Protein AF-V2UU65-F1 (afdb_monomer)

InterPro domains:
  IPR011460 Lcl, C-terminal [PF07603] (161-284)

Mean predicted aligned error: 18.39 Å

pLDDT: mean 83.71, std 17.27, range [29.86, 98.5]

Sequence (289 aa):
MKNNTLSDFFSSSTEFSAIDHFLQLMVKTNTFDQMLDVLQANLSQTEQDNHQLQETIFNLVQKEKRYEQDIKSLTLKFSTKIADLERKESTYQQDIKSLKQQFNTKIADLESRENKYRQEIDQLRQKIKQQVENTKTENVQSSQRPKTQTIHSNNELEQGVWTDPKTGLMWARISIGQEWKNNKIVGSPKWIDWRKGSHLCETLKLAGYNDWRLPTINELATLMSANRKGYVNENILSQSGSKLGFYWSSSSTQYSGIQGVDFDKGIIITYNHLQFDGLIRAVRNSKIG

Radius of gyration: 51.45 Å; Cα contacts (8 Å, |Δi|>4): 281; chains: 1; bounding box: 111×38×175 Å

Solvent-accessible surface area (backbone atoms only — not comparable to full-atom values): 16194 Å² total; per-residue (Å²): 134,85,82,78,53,82,71,70,79,73,76,52,76,67,57,56,53,50,53,52,52,50,51,53,48,54,52,51,51,51,54,49,52,56,50,48,53,53,51,51,52,54,49,53,50,50,54,51,53,52,49,54,49,51,55,49,50,52,56,48,52,54,51,51,55,50,51,53,52,51,52,53,52,51,50,52,55,50,51,53,51,50,54,55,48,54,52,51,50,54,50,52,53,50,50,53,51,52,51,52,52,54,51,52,54,50,49,52,54,49,53,52,53,50,51,51,53,52,51,52,51,52,53,50,51,51,52,51,50,52,51,54,54,57,55,52,75,73,58,71,85,87,79,88,79,82,78,86,73,86,75,86,71,95,46,46,58,79,48,34,37,45,69,40,88,90,76,52,36,29,31,46,39,43,37,51,64,36,42,73,54,94,78,35,83,41,80,58,67,39,73,35,42,55,70,65,45,43,53,52,19,50,69,35,75,56,75,94,41,56,75,31,28,54,29,42,47,71,63,53,54,69,44,48,23,93,86,35,48,41,44,64,55,37,80,69,60,40,56,91,85,56,79,66,46,45,29,53,27,66,35,68,47,98,81,71,26,33,31,24,41,26,28,63,65,46,44,79,47,72,43,53,48,92,80,45,63,27,30,43,51,35,30,30,82,51,84,82,124

Structure (mmCIF, N/CA/C/O backbone):
data_AF-V2UU65-F1
#
_entry.id   AF-V2UU65-F1
#
loop_
_atom_site.group_PDB
_atom_site.id
_atom_site.type_symbol
_atom_site.label_atom_id
_atom_site.label_alt_id
_atom_site.label_comp_id
_atom_site.label_asym_id
_atom_site.label_entity_id
_atom_site.label_seq_id
_atom_site.pdbx_PDB_ins_code
_atom_site.Cartn_x
_atom_site.Cartn_y
_atom_site.Cartn_z
_atom_site.occupancy
_atom_site.B_iso_or_equiv
_atom_site.auth_seq_id
_atom_site.auth_comp_id
_atom_site.auth_asym_id
_atom_site.auth_atom_id
_atom_site.pdbx_PDB_model_num
ATOM 1 N N . MET A 1 1 ? 70.454 -3.547 -114.609 1.00 37.50 1 MET A N 1
ATOM 2 C CA . MET A 1 1 ? 70.291 -2.896 -113.293 1.00 37.50 1 MET A CA 1
ATOM 3 C C . MET A 1 1 ? 68.890 -3.228 -112.820 1.00 37.50 1 MET A C 1
ATOM 5 O O . MET A 1 1 ? 67.944 -2.866 -113.504 1.00 37.50 1 MET A O 1
ATOM 9 N N . LYS A 1 2 ? 68.771 -4.074 -111.790 1.00 43.22 2 LYS A N 1
ATOM 10 C CA . LYS A 1 2 ? 67.477 -4.549 -111.289 1.00 43.22 2 LYS A CA 1
ATOM 11 C C . LYS A 1 2 ? 66.819 -3.411 -110.511 1.00 43.22 2 LYS A C 1
ATOM 13 O O . LYS A 1 2 ? 67.396 -2.927 -109.543 1.00 43.22 2 LYS A O 1
ATOM 18 N N . ASN A 1 3 ? 65.653 -2.977 -110.977 1.00 44.56 3 ASN A N 1
ATOM 19 C CA . ASN A 1 3 ? 64.763 -2.118 -110.213 1.00 44.56 3 ASN A CA 1
ATOM 20 C C . ASN A 1 3 ? 64.132 -2.984 -109.125 1.00 44.56 3 ASN A C 1
ATOM 22 O O . ASN A 1 3 ? 63.144 -3.662 -109.390 1.00 44.56 3 ASN A O 1
ATOM 26 N N . ASN A 1 4 ? 64.727 -2.987 -107.934 1.00 45.72 4 ASN A N 1
ATOM 27 C CA . ASN A 1 4 ? 64.086 -3.566 -106.762 1.00 45.72 4 ASN A CA 1
ATOM 28 C C . ASN A 1 4 ? 62.992 -2.586 -106.325 1.00 45.72 4 ASN A C 1
ATOM 30 O O . ASN A 1 4 ? 63.269 -1.526 -105.760 1.00 45.72 4 ASN A O 1
ATOM 34 N N . THR A 1 5 ? 61.752 -2.897 -106.681 1.00 55.50 5 THR A N 1
ATOM 35 C CA . THR A 1 5 ? 60.565 -2.193 -106.196 1.00 55.50 5 THR A CA 1
ATOM 36 C C . THR A 1 5 ? 60.371 -2.469 -104.705 1.00 55.50 5 THR A C 1
ATOM 38 O O . THR A 1 5 ? 60.850 -3.477 -104.193 1.00 55.50 5 THR A O 1
ATOM 41 N N . LEU A 1 6 ? 59.627 -1.602 -104.002 1.00 46.88 6 LEU A N 1
ATOM 42 C CA . LEU A 1 6 ? 59.269 -1.768 -102.579 1.00 46.88 6 LEU A CA 1
ATOM 43 C C . LEU A 1 6 ? 58.727 -3.172 -102.225 1.00 46.88 6 LEU A C 1
ATOM 45 O O . LEU A 1 6 ? 58.778 -3.563 -101.067 1.00 46.88 6 LEU A O 1
ATOM 49 N N . SER A 1 7 ? 58.232 -3.926 -103.212 1.00 51.84 7 SER A N 1
ATOM 50 C CA . SER A 1 7 ? 57.803 -5.323 -103.093 1.00 51.84 7 SER A CA 1
ATOM 51 C C . SER A 1 7 ? 58.913 -6.293 -102.670 1.00 51.84 7 SER A C 1
ATOM 53 O O . SER A 1 7 ? 58.626 -7.260 -101.974 1.00 51.84 7 SER A O 1
ATOM 55 N N . ASP A 1 8 ? 60.171 -6.038 -103.040 1.00 50.75 8 ASP A N 1
ATOM 56 C CA . ASP A 1 8 ? 61.293 -6.940 -102.737 1.00 50.75 8 ASP A CA 1
ATOM 57 C C . ASP A 1 8 ? 61.747 -6.826 -101.275 1.00 50.75 8 ASP A C 1
ATOM 59 O O . ASP A 1 8 ? 62.402 -7.727 -100.753 1.00 50.75 8 ASP A O 1
ATOM 63 N N . PHE A 1 9 ? 61.336 -5.757 -100.586 1.00 49.66 9 PHE A N 1
ATOM 64 C CA . PHE A 1 9 ? 61.598 -5.540 -99.163 1.00 49.66 9 PHE A CA 1
ATOM 65 C C . PHE A 1 9 ? 60.664 -6.357 -98.245 1.00 49.66 9 PHE A C 1
ATOM 67 O O . PHE A 1 9 ? 60.900 -6.422 -97.047 1.00 49.66 9 PHE A O 1
ATOM 74 N N . PHE A 1 10 ? 59.620 -7.002 -98.788 1.00 50.78 10 PHE A N 1
ATOM 75 C CA . PHE A 1 10 ? 58.597 -7.733 -98.018 1.00 50.78 10 PHE A CA 1
ATOM 76 C C . PHE A 1 10 ? 58.667 -9.269 -98.167 1.00 50.78 10 PHE A C 1
ATOM 78 O O . PHE A 1 10 ? 57.655 -9.951 -98.023 1.00 50.78 10 PHE A O 1
ATOM 85 N N . SER A 1 11 ? 59.836 -9.844 -98.471 1.00 53.00 11 SER A N 1
ATOM 86 C CA . SER A 1 11 ? 59.930 -11.237 -98.956 1.00 53.00 11 SER A CA 1
ATOM 87 C C . SER A 1 11 ? 60.393 -12.305 -97.942 1.00 53.00 11 SER A C 1
ATOM 89 O O . SER A 1 11 ? 60.637 -13.435 -98.363 1.00 53.00 11 SER A O 1
ATOM 91 N N . SER A 1 12 ? 60.517 -12.028 -96.631 1.00 59.22 12 SER A N 1
ATOM 92 C CA . SER A 1 12 ? 60.940 -13.051 -95.647 1.00 59.22 12 SER A CA 1
ATOM 93 C C . SER A 1 12 ? 59.892 -13.347 -94.560 1.00 59.22 12 SER A C 1
ATOM 95 O O . SER A 1 12 ? 59.366 -12.457 -93.893 1.00 59.22 12 SER A O 1
ATOM 97 N N . SER A 1 13 ? 59.588 -14.634 -94.349 1.00 58.38 13 SER A N 1
ATOM 98 C CA . SER A 1 13 ? 58.636 -15.111 -93.327 1.00 58.38 13 SER A CA 1
ATOM 99 C C . SER A 1 13 ? 59.082 -14.804 -91.891 1.00 58.38 13 SER A C 1
ATOM 101 O O . SER A 1 13 ? 58.262 -14.721 -90.979 1.00 58.38 13 SER A O 1
ATOM 103 N N . THR A 1 14 ? 60.385 -14.622 -91.687 1.00 61.47 14 THR A N 1
ATOM 104 C CA . THR A 1 14 ? 61.007 -14.259 -90.409 1.00 61.47 14 THR A CA 1
ATOM 105 C C . THR A 1 14 ? 60.725 -12.816 -89.988 1.00 61.47 14 THR A C 1
ATOM 107 O O . THR A 1 14 ? 60.525 -12.568 -88.802 1.00 61.47 14 THR A O 1
ATOM 110 N N . GLU A 1 15 ? 60.638 -11.869 -90.925 1.00 64.12 15 GLU A N 1
ATOM 111 C CA . GLU A 1 15 ? 60.341 -10.459 -90.614 1.00 64.12 15 GLU A CA 1
ATOM 112 C C . GLU A 1 15 ? 58.860 -10.238 -90.290 1.00 64.12 15 GLU A C 1
ATOM 114 O O . GLU A 1 15 ? 58.541 -9.528 -89.338 1.00 64.12 15 GLU A O 1
ATOM 119 N N . PHE A 1 16 ? 57.950 -10.920 -90.995 1.00 67.19 16 PHE A N 1
ATOM 120 C CA . PHE A 1 16 ? 56.524 -10.920 -90.642 1.00 67.19 16 PHE A CA 1
ATOM 121 C C . PHE A 1 16 ? 56.279 -11.486 -89.237 1.00 67.19 16 PHE A C 1
ATOM 123 O O . PHE A 1 16 ? 55.484 -10.929 -88.482 1.00 67.19 16 PHE A O 1
ATOM 130 N N . SER A 1 17 ? 57.007 -12.539 -88.849 1.00 73.38 17 SER A N 1
ATOM 131 C CA . SER A 1 17 ? 56.937 -13.090 -87.490 1.00 73.38 17 SER A CA 1
ATOM 132 C C . SER A 1 17 ? 57.471 -12.122 -86.427 1.00 73.38 17 SER A C 1
ATOM 134 O O . SER A 1 17 ? 56.952 -12.109 -85.312 1.00 73.38 17 SER A O 1
ATOM 136 N N . ALA A 1 18 ? 58.493 -11.319 -86.740 1.00 71.56 18 ALA A N 1
ATOM 137 C CA . ALA A 1 18 ? 59.037 -10.324 -85.817 1.00 71.56 18 ALA A CA 1
ATOM 138 C C . ALA A 1 18 ? 58.083 -9.132 -85.624 1.00 71.56 18 ALA A C 1
ATOM 140 O O . ALA A 1 18 ? 57.915 -8.662 -84.499 1.00 71.56 18 ALA A O 1
ATOM 141 N N . ILE A 1 19 ? 57.419 -8.680 -86.695 1.00 75.56 19 ILE A N 1
ATOM 142 C CA . ILE A 1 19 ? 56.393 -7.628 -86.635 1.00 75.56 19 ILE A CA 1
ATOM 143 C C . ILE A 1 19 ? 55.175 -8.108 -85.839 1.00 75.56 19 ILE A C 1
ATOM 145 O O . ILE A 1 19 ? 54.709 -7.381 -84.965 1.00 75.56 19 ILE A O 1
ATOM 149 N N . ASP A 1 20 ? 54.691 -9.332 -86.076 1.00 81.44 20 ASP A N 1
ATOM 150 C CA . ASP A 1 20 ? 53.582 -9.903 -85.300 1.00 81.44 20 ASP A CA 1
ATOM 151 C C . ASP A 1 20 ? 53.939 -10.026 -83.809 1.00 81.44 20 ASP A C 1
ATOM 153 O O . ASP A 1 20 ? 53.177 -9.599 -82.943 1.00 81.44 20 ASP A O 1
ATOM 157 N N . HIS A 1 21 ? 55.149 -10.501 -83.492 1.00 80.62 21 HIS A N 1
ATOM 158 C CA . HIS A 1 21 ? 55.628 -10.567 -82.111 1.00 80.62 21 HIS A CA 1
ATOM 159 C C . HIS A 1 21 ? 55.719 -9.180 -81.452 1.00 80.62 21 HIS A C 1
ATOM 161 O O . HIS A 1 21 ? 55.305 -9.012 -80.305 1.00 80.62 21 HIS A O 1
ATOM 167 N N . PHE A 1 22 ? 56.212 -8.172 -82.177 1.00 80.69 22 PHE A N 1
ATOM 168 C CA . PHE A 1 22 ? 56.261 -6.791 -81.699 1.00 80.69 22 PHE A CA 1
ATOM 169 C C . PHE A 1 22 ? 54.858 -6.218 -81.447 1.00 80.69 22 PHE A C 1
ATOM 171 O O . PHE A 1 22 ? 54.622 -5.622 -80.398 1.00 80.69 22 PHE A O 1
ATOM 178 N N . LEU A 1 23 ? 53.900 -6.450 -82.351 1.00 80.38 23 LEU A N 1
ATOM 179 C CA . LEU A 1 23 ? 52.507 -6.033 -82.163 1.00 80.38 23 LEU A CA 1
ATOM 180 C C . LEU A 1 23 ? 51.867 -6.722 -80.950 1.00 80.38 23 LEU A C 1
ATOM 182 O O . LEU A 1 23 ? 51.196 -6.063 -80.157 1.00 80.38 23 LEU A O 1
ATOM 186 N N . GLN A 1 24 ? 52.124 -8.016 -80.740 1.00 84.94 24 GLN A N 1
ATOM 187 C CA . GLN A 1 24 ? 51.666 -8.729 -79.544 1.00 84.94 24 GLN A CA 1
ATOM 188 C C . GLN A 1 24 ? 52.281 -8.166 -78.255 1.00 84.94 24 GLN A C 1
ATOM 190 O O . GLN A 1 24 ? 51.588 -8.077 -77.240 1.00 84.94 24 GLN A O 1
ATOM 195 N N . LEU A 1 25 ? 53.560 -7.777 -78.276 1.00 85.06 25 LEU A N 1
ATOM 196 C CA . LEU A 1 25 ? 54.207 -7.115 -77.141 1.00 85.06 25 LEU A CA 1
ATOM 197 C C . LEU A 1 25 ? 53.563 -5.756 -76.852 1.00 85.06 25 LEU A C 1
ATOM 199 O O . LEU A 1 25 ? 53.234 -5.501 -75.700 1.00 85.06 25 LEU A O 1
ATOM 203 N N . MET A 1 26 ? 53.296 -4.945 -77.880 1.00 85.31 26 MET A N 1
ATOM 204 C CA . MET A 1 26 ? 52.626 -3.645 -77.739 1.00 85.31 26 MET A CA 1
ATOM 205 C C . MET A 1 26 ? 51.200 -3.769 -77.180 1.00 85.31 26 MET A C 1
ATOM 207 O O . MET A 1 26 ? 50.775 -2.960 -76.356 1.00 85.31 26 MET A O 1
ATOM 211 N N . VAL A 1 27 ? 50.452 -4.799 -77.593 1.00 85.50 27 VAL A N 1
ATOM 212 C CA . VAL A 1 27 ? 49.125 -5.088 -77.026 1.00 85.50 27 VAL A CA 1
ATOM 213 C C . VAL A 1 27 ? 49.246 -5.510 -75.560 1.00 85.50 27 VAL A C 1
ATOM 215 O O . VAL A 1 27 ? 48.492 -5.010 -74.729 1.00 85.50 27 VAL A O 1
ATOM 218 N N . LYS A 1 28 ? 50.214 -6.372 -75.216 1.00 86.62 28 LYS A N 1
ATOM 219 C CA . LYS A 1 28 ? 50.454 -6.802 -73.828 1.00 86.62 28 LYS A CA 1
ATOM 220 C C . LYS A 1 28 ? 50.871 -5.647 -72.917 1.00 86.62 28 LYS A C 1
ATOM 222 O O . LYS A 1 28 ? 50.359 -5.559 -71.802 1.00 86.62 28 LYS A O 1
ATOM 227 N N . THR A 1 29 ? 51.758 -4.761 -73.371 1.00 85.75 29 THR A N 1
ATOM 228 C CA . THR A 1 29 ? 52.158 -3.574 -72.598 1.00 85.75 29 THR A CA 1
ATOM 229 C C . THR A 1 29 ? 50.967 -2.650 -72.377 1.00 85.75 29 THR A C 1
ATOM 231 O O . THR A 1 29 ? 50.696 -2.291 -71.239 1.00 85.75 29 THR A O 1
ATOM 234 N N . ASN A 1 30 ? 50.161 -2.395 -73.413 1.00 85.31 30 ASN A N 1
ATOM 235 C CA . ASN A 1 30 ? 48.939 -1.598 -73.283 1.00 85.31 30 ASN A CA 1
ATOM 236 C C . ASN A 1 30 ? 47.937 -2.211 -72.280 1.00 85.31 30 ASN A C 1
ATOM 238 O O . ASN A 1 30 ? 47.363 -1.504 -71.459 1.00 85.31 30 ASN A O 1
ATOM 242 N N . THR A 1 31 ? 47.748 -3.537 -72.287 1.00 90.00 31 THR A N 1
ATOM 243 C CA . THR A 1 31 ? 46.885 -4.199 -71.288 1.00 90.00 31 THR A CA 1
ATOM 244 C C . THR A 1 31 ? 47.449 -4.138 -69.868 1.00 90.00 31 THR A C 1
ATOM 246 O O . THR A 1 31 ? 46.680 -4.068 -68.910 1.00 90.00 31 THR A O 1
ATOM 249 N N . PHE A 1 32 ? 48.776 -4.160 -69.715 1.00 92.31 32 PHE A N 1
ATOM 250 C CA . PHE A 1 32 ? 49.423 -4.024 -68.413 1.00 92.31 32 PHE A CA 1
ATOM 251 C C . PHE A 1 32 ? 49.236 -2.615 -67.849 1.00 92.31 32 PHE A C 1
ATOM 253 O O . PHE A 1 32 ? 48.870 -2.487 -66.684 1.00 92.31 32 PHE A O 1
ATOM 260 N N . ASP A 1 33 ? 49.404 -1.584 -68.678 1.00 91.25 33 ASP A N 1
ATOM 261 C CA . ASP A 1 33 ? 49.196 -0.188 -68.283 1.00 91.25 33 ASP A CA 1
ATOM 262 C C . ASP A 1 33 ? 47.740 0.051 -67.849 1.00 91.25 33 ASP A C 1
ATOM 264 O O . ASP A 1 33 ? 47.494 0.608 -66.783 1.00 91.25 33 ASP A O 1
ATOM 268 N N . GLN A 1 34 ? 46.766 -0.500 -68.584 1.00 92.00 34 GLN A N 1
ATOM 269 C CA . GLN A 1 34 ? 45.353 -0.460 -68.181 1.00 92.00 34 GLN A CA 1
ATOM 270 C C . GLN A 1 34 ? 45.099 -1.149 -66.831 1.00 92.00 34 GLN A C 1
ATOM 272 O O . GLN A 1 34 ? 44.343 -0.641 -66.003 1.00 92.00 34 GLN A O 1
ATOM 277 N N . MET A 1 35 ? 45.719 -2.310 -66.587 1.00 94.25 35 MET A N 1
ATOM 278 C CA . MET A 1 35 ? 45.638 -2.981 -65.284 1.00 94.25 35 MET A CA 1
ATOM 279 C C . MET A 1 35 ? 46.289 -2.150 -64.175 1.00 94.25 35 MET A C 1
ATOM 281 O O . MET A 1 35 ? 45.762 -2.107 -63.063 1.00 94.25 35 MET A O 1
ATOM 285 N N . LEU A 1 36 ? 47.417 -1.501 -64.464 1.00 93.88 36 LEU A N 1
ATOM 286 C CA . LEU A 1 36 ? 48.134 -0.660 -63.514 1.00 93.88 36 LEU A CA 1
ATOM 287 C C . LEU A 1 36 ? 47.295 0.559 -63.108 1.00 93.88 36 LEU A C 1
ATOM 289 O O . LEU A 1 36 ? 47.188 0.831 -61.913 1.00 93.88 36 LEU A O 1
ATOM 293 N N . ASP A 1 37 ? 46.631 1.216 -64.061 1.00 94.88 37 ASP A N 1
ATOM 294 C CA . ASP A 1 37 ? 45.734 2.350 -63.801 1.00 94.88 37 ASP A CA 1
ATOM 295 C C . ASP A 1 37 ? 44.558 1.949 -62.899 1.00 94.88 37 ASP A C 1
ATOM 297 O O . ASP A 1 37 ? 44.241 2.634 -61.922 1.00 94.88 37 ASP A O 1
ATOM 301 N N . VAL A 1 38 ? 43.933 0.797 -63.172 1.00 95.94 38 VAL A N 1
ATOM 302 C CA . VAL A 1 38 ? 42.839 0.266 -62.338 1.00 95.94 38 VAL A CA 1
ATOM 303 C C . VAL A 1 38 ? 43.329 -0.049 -60.924 1.00 95.94 38 VAL A C 1
ATOM 305 O O . VAL A 1 38 ? 42.646 0.267 -59.948 1.00 95.94 38 VAL A O 1
ATOM 308 N N . LEU A 1 39 ? 44.515 -0.650 -60.785 1.00 95.88 39 LEU A N 1
ATOM 309 C CA . LEU A 1 39 ? 45.100 -0.944 -59.476 1.00 95.88 39 LEU A CA 1
ATOM 310 C C . LEU A 1 39 ? 45.416 0.335 -58.690 1.00 95.88 39 LEU A C 1
ATOM 312 O O . LEU A 1 39 ? 45.143 0.382 -57.491 1.00 95.88 39 LEU A O 1
ATOM 316 N N . GLN A 1 40 ? 45.933 1.375 -59.346 1.00 95.25 40 GLN A N 1
ATOM 317 C CA . GLN A 1 40 ? 46.200 2.671 -58.716 1.00 95.25 40 GLN A CA 1
ATOM 318 C C . GLN A 1 40 ? 44.910 3.371 -58.273 1.00 95.25 40 GLN A C 1
ATOM 320 O O . GLN A 1 40 ? 44.848 3.885 -57.155 1.00 95.25 40 GLN A O 1
ATOM 325 N N . ALA A 1 41 ? 43.863 3.341 -59.101 1.00 95.81 41 ALA A N 1
ATOM 326 C CA . ALA A 1 41 ? 42.558 3.894 -58.747 1.00 95.81 41 ALA A CA 1
ATOM 327 C C . ALA A 1 41 ? 41.940 3.167 -57.540 1.00 95.81 41 ALA A C 1
ATOM 329 O O . ALA A 1 41 ? 41.488 3.811 -56.592 1.00 95.81 41 ALA A O 1
ATOM 330 N N . ASN A 1 42 ? 41.985 1.830 -57.530 1.00 96.56 42 ASN A N 1
ATOM 331 C CA . ASN A 1 42 ? 41.490 1.024 -56.411 1.00 96.56 42 ASN A CA 1
ATOM 332 C C . ASN A 1 42 ? 42.279 1.278 -55.120 1.00 96.56 42 ASN A C 1
ATOM 334 O O . ASN A 1 42 ? 41.687 1.355 -54.041 1.00 96.56 42 ASN A O 1
ATOM 338 N N . LEU A 1 43 ? 43.605 1.418 -55.220 1.00 96.31 43 LEU A N 1
ATOM 339 C CA . LEU A 1 43 ? 44.453 1.745 -54.077 1.00 96.31 43 LEU A CA 1
ATOM 340 C C . LEU A 1 43 ? 44.088 3.119 -53.506 1.00 96.31 43 LEU A C 1
ATOM 342 O O . LEU A 1 43 ? 43.842 3.226 -52.308 1.00 96.31 43 LEU A O 1
ATOM 346 N N . SER A 1 44 ? 43.963 4.136 -54.362 1.00 96.19 44 SER A N 1
ATOM 347 C CA . SER A 1 44 ? 43.587 5.489 -53.940 1.00 96.19 44 SER A CA 1
ATOM 348 C C . SER A 1 44 ? 42.203 5.527 -53.283 1.00 96.19 44 SER A C 1
ATOM 350 O O . SER A 1 44 ? 42.036 6.158 -52.239 1.00 96.19 44 SER A O 1
ATOM 352 N N . GLN A 1 45 ? 41.224 4.796 -53.828 1.00 96.06 45 GLN A N 1
ATOM 353 C CA . GLN A 1 45 ? 39.900 4.677 -53.213 1.00 96.06 45 GLN A CA 1
ATOM 354 C C . GLN A 1 45 ? 39.977 4.007 -51.835 1.00 96.06 45 GLN A C 1
ATOM 356 O O . GLN A 1 45 ? 39.393 4.498 -50.874 1.00 96.06 45 GLN A O 1
ATOM 361 N N . THR A 1 46 ? 40.751 2.927 -51.713 1.00 96.44 46 THR A N 1
ATOM 362 C CA . THR A 1 46 ? 40.938 2.218 -50.436 1.00 96.44 46 THR A CA 1
ATOM 363 C C . THR A 1 46 ? 41.588 3.120 -49.382 1.00 96.44 46 THR A C 1
ATOM 365 O O . THR A 1 46 ? 41.224 3.072 -48.207 1.00 96.44 46 THR A O 1
ATOM 368 N N . GLU A 1 47 ? 42.544 3.963 -49.775 1.00 97.19 47 GLU A N 1
ATOM 369 C CA . GLU A 1 47 ? 43.168 4.947 -48.883 1.00 97.19 47 GLU A CA 1
ATOM 370 C C . GLU A 1 47 ? 42.165 6.005 -48.402 1.00 97.19 47 GLU A C 1
ATOM 372 O O . GLU A 1 47 ? 42.141 6.330 -47.212 1.00 97.19 47 GLU A O 1
ATOM 377 N N . GLN A 1 48 ? 41.300 6.499 -49.292 1.00 97.19 48 GLN A N 1
ATOM 378 C CA . GLN A 1 48 ? 40.235 7.439 -48.933 1.00 97.19 48 GLN A CA 1
ATOM 379 C C . GLN A 1 48 ? 39.211 6.810 -47.984 1.00 97.19 48 GLN A C 1
ATOM 381 O O . GLN A 1 48 ? 38.873 7.413 -46.964 1.00 97.19 48 GLN A O 1
ATOM 386 N N . ASP A 1 49 ? 38.763 5.588 -48.274 1.00 97.44 49 ASP A N 1
ATOM 387 C CA . ASP A 1 49 ? 37.815 4.858 -47.430 1.00 97.44 49 ASP A CA 1
ATOM 388 C C . ASP A 1 49 ? 38.411 4.611 -46.035 1.00 97.44 49 ASP A C 1
ATOM 390 O O . ASP A 1 49 ? 37.754 4.838 -45.018 1.00 97.44 49 ASP A O 1
ATOM 394 N N . ASN A 1 50 ? 39.691 4.230 -45.962 1.00 97.31 50 ASN A N 1
ATOM 395 C CA . ASN A 1 50 ? 40.400 4.073 -44.692 1.00 97.31 50 ASN A CA 1
ATOM 396 C C . ASN A 1 50 ? 40.477 5.384 -43.901 1.00 97.31 50 ASN A C 1
ATOM 398 O O . ASN A 1 50 ? 40.299 5.371 -42.682 1.00 97.31 50 ASN A O 1
ATOM 402 N N . HIS A 1 51 ? 40.710 6.515 -44.569 1.00 97.25 51 HIS A N 1
ATOM 403 C CA . HIS A 1 51 ? 40.715 7.818 -43.910 1.00 97.25 51 HIS A CA 1
ATOM 404 C C . HIS A 1 51 ? 39.333 8.170 -43.339 1.00 97.25 51 HIS A C 1
ATOM 406 O O . HIS A 1 51 ? 39.223 8.528 -42.165 1.00 97.25 51 HIS A O 1
ATOM 412 N N . GLN A 1 52 ? 38.264 7.970 -44.116 1.00 97.44 52 GLN A N 1
ATOM 413 C CA . GLN A 1 52 ? 36.889 8.192 -43.653 1.00 97.44 52 GLN A CA 1
ATOM 414 C C . GLN A 1 52 ? 36.520 7.287 -42.468 1.00 97.44 52 GLN A C 1
ATOM 416 O O . GLN A 1 52 ? 35.862 7.722 -41.514 1.00 97.44 52 GLN A O 1
ATOM 421 N N . LEU A 1 53 ? 36.965 6.026 -42.491 1.00 98.00 53 LEU A N 1
ATOM 422 C CA . LEU A 1 53 ? 36.789 5.104 -41.371 1.00 98.00 53 LEU A CA 1
ATOM 423 C C . LEU A 1 53 ? 37.531 5.593 -40.122 1.00 98.00 53 LEU A C 1
ATOM 425 O O . LEU A 1 53 ? 36.957 5.559 -39.033 1.00 98.00 53 LEU A O 1
ATOM 429 N N . GLN A 1 54 ? 38.760 6.099 -40.255 1.00 97.81 54 GLN A N 1
ATOM 430 C CA . GLN A 1 54 ? 39.512 6.666 -39.130 1.00 97.81 54 GLN A CA 1
ATOM 431 C C . GLN A 1 54 ? 38.817 7.889 -38.519 1.00 97.81 54 GLN A C 1
ATOM 433 O O . GLN A 1 54 ? 38.704 7.973 -37.293 1.00 97.81 54 GLN A O 1
ATOM 438 N N . GLU A 1 55 ? 38.291 8.801 -39.339 1.00 98.12 55 GLU A N 1
ATOM 439 C CA . GLU A 1 55 ? 37.512 9.947 -38.850 1.00 98.12 55 GLU A CA 1
ATOM 440 C C . GLU A 1 55 ? 36.233 9.500 -38.130 1.00 98.12 55 GLU A C 1
ATOM 442 O O . GLU A 1 55 ? 35.881 10.014 -37.062 1.00 98.12 55 GLU A O 1
ATOM 447 N N . THR A 1 56 ? 35.547 8.498 -38.681 1.00 98.31 56 THR A N 1
ATOM 448 C CA . THR A 1 56 ? 34.347 7.921 -38.069 1.00 98.31 56 THR A CA 1
ATOM 449 C C . THR A 1 56 ? 34.670 7.294 -36.713 1.00 98.31 56 THR A C 1
ATOM 451 O O . THR A 1 56 ? 33.976 7.573 -35.732 1.00 98.31 56 THR A O 1
ATOM 454 N N . ILE A 1 57 ? 35.748 6.507 -36.625 1.00 98.31 57 ILE A N 1
ATOM 455 C CA . ILE A 1 57 ? 36.229 5.910 -35.372 1.00 98.31 57 ILE A CA 1
ATOM 456 C C . ILE A 1 57 ? 36.544 7.004 -34.353 1.00 98.31 57 ILE A C 1
ATOM 458 O O . ILE A 1 57 ? 36.076 6.926 -33.218 1.00 98.31 57 ILE A O 1
ATOM 462 N N . PHE A 1 58 ? 37.271 8.051 -34.748 1.00 98.31 58 PHE A N 1
ATOM 463 C CA . PHE A 1 58 ? 37.596 9.161 -33.855 1.00 98.31 58 PHE A CA 1
ATOM 464 C C . PHE A 1 58 ? 36.332 9.805 -33.269 1.00 98.31 58 PHE A C 1
ATOM 466 O O . PHE A 1 58 ? 36.221 9.974 -32.052 1.00 98.31 58 PHE A O 1
ATOM 473 N N . ASN A 1 59 ? 35.342 10.099 -34.114 1.00 98.31 59 ASN A N 1
ATOM 474 C CA . ASN A 1 59 ? 34.075 10.687 -33.686 1.00 98.31 59 ASN A CA 1
ATOM 475 C C . ASN A 1 59 ? 33.285 9.768 -32.742 1.00 98.31 59 ASN A C 1
ATOM 477 O O . ASN A 1 59 ? 32.685 10.245 -31.773 1.00 98.31 59 ASN A O 1
ATOM 481 N N . LEU A 1 60 ? 33.279 8.458 -33.004 1.00 98.38 60 LEU A N 1
ATOM 482 C CA . LEU A 1 60 ? 32.628 7.476 -32.136 1.00 98.38 60 LEU A CA 1
ATOM 483 C C . LEU A 1 60 ? 33.318 7.383 -30.772 1.00 98.38 60 LEU A C 1
ATOM 485 O O . LEU A 1 60 ? 32.626 7.432 -29.759 1.00 98.38 60 LEU A O 1
ATOM 489 N N . VAL A 1 61 ? 34.653 7.371 -30.731 1.00 98.50 61 VAL A N 1
ATOM 490 C CA . VAL A 1 61 ? 35.432 7.363 -29.480 1.00 98.50 61 VAL A CA 1
ATOM 491 C C . VAL A 1 61 ? 35.151 8.612 -28.636 1.00 98.50 61 VAL A C 1
ATOM 493 O O . VAL A 1 61 ? 34.990 8.524 -27.418 1.00 98.50 61 VAL A O 1
ATOM 496 N N . GLN A 1 62 ? 35.025 9.792 -29.255 1.00 98.06 62 GLN A N 1
ATOM 497 C CA . GLN A 1 62 ? 34.659 11.003 -28.507 1.00 98.06 62 GLN A CA 1
ATOM 498 C C . GLN A 1 62 ? 33.236 10.928 -27.934 1.00 98.06 62 GLN A C 1
ATOM 500 O O . GLN A 1 62 ? 33.001 11.358 -26.801 1.00 98.06 62 GLN A O 1
ATOM 505 N N . LYS A 1 63 ? 32.281 10.370 -28.691 1.00 98.25 63 LYS A N 1
ATOM 506 C CA . LYS A 1 63 ? 30.909 10.154 -28.205 1.00 98.25 63 LYS A CA 1
ATOM 507 C C . LYS A 1 63 ? 30.872 9.154 -27.054 1.00 98.25 63 LYS A C 1
ATOM 509 O O . LYS A 1 63 ? 30.220 9.431 -26.053 1.00 98.25 63 LYS A O 1
ATOM 514 N N . GLU A 1 64 ? 31.590 8.041 -27.171 1.00 98.31 64 GLU A N 1
ATOM 515 C CA . GLU A 1 64 ? 31.723 7.033 -26.115 1.00 98.31 64 GLU A CA 1
ATOM 516 C C . GLU A 1 64 ? 32.242 7.660 -24.818 1.00 98.31 64 GLU A C 1
ATOM 518 O O . GLU A 1 64 ? 31.591 7.557 -23.778 1.00 98.31 64 GLU A O 1
ATOM 523 N N . LYS A 1 65 ? 33.337 8.427 -24.896 1.00 98.38 65 LYS A N 1
ATOM 524 C CA . LYS A 1 65 ? 33.912 9.131 -23.741 1.00 98.38 65 LYS A CA 1
ATOM 525 C C . LYS A 1 65 ? 32.923 10.101 -23.090 1.00 98.38 65 LYS A C 1
ATOM 527 O O . LYS A 1 65 ? 32.886 10.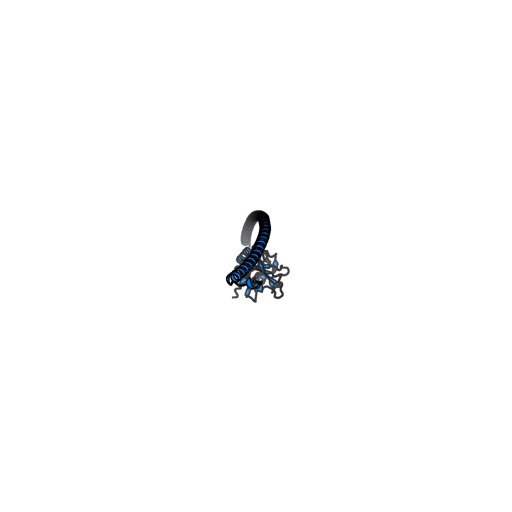227 -21.866 1.00 98.38 65 LYS A O 1
ATOM 532 N N . ARG A 1 66 ? 32.111 10.795 -23.893 1.00 98.00 66 ARG A N 1
ATOM 533 C CA . ARG A 1 66 ? 31.059 11.682 -23.379 1.00 98.00 66 ARG A CA 1
ATOM 534 C C . ARG A 1 66 ? 29.975 10.895 -22.644 1.00 98.00 66 ARG A C 1
ATOM 536 O O . ARG A 1 66 ? 29.602 11.280 -21.540 1.00 98.00 66 ARG A O 1
ATOM 543 N N . TYR A 1 67 ? 29.510 9.784 -23.214 1.00 98.19 67 TYR A N 1
ATOM 544 C CA . TYR A 1 67 ? 28.525 8.932 -22.550 1.00 98.19 67 TYR A CA 1
ATOM 545 C C . TYR A 1 67 ? 29.059 8.338 -21.247 1.00 98.19 67 TYR A C 1
ATOM 547 O O . TYR A 1 67 ? 28.332 8.296 -20.259 1.00 98.19 67 TYR A O 1
ATOM 555 N N . GLU A 1 68 ? 30.331 7.952 -21.200 1.00 98.38 68 GLU A N 1
ATOM 556 C CA . GLU A 1 68 ? 30.967 7.457 -19.978 1.00 98.38 68 GLU A CA 1
ATOM 557 C C . GLU A 1 68 ? 30.964 8.519 -18.861 1.00 98.38 68 GLU A C 1
ATOM 559 O O . GLU A 1 68 ? 30.630 8.232 -17.706 1.00 98.38 68 GLU A O 1
ATOM 564 N N . GLN A 1 69 ? 31.258 9.778 -19.204 1.00 97.94 69 GLN A N 1
ATOM 565 C CA . GLN A 1 69 ? 31.191 10.901 -18.265 1.00 97.94 69 GLN A CA 1
ATOM 566 C C . GLN A 1 69 ? 29.763 11.168 -17.776 1.00 97.94 69 GLN A C 1
ATOM 568 O O . GLN A 1 69 ? 29.554 11.364 -16.573 1.00 97.94 69 GLN A O 1
ATOM 573 N N . ASP A 1 70 ? 28.784 11.140 -18.681 1.00 98.31 70 ASP A N 1
ATOM 574 C CA . ASP A 1 70 ? 27.374 11.337 -18.344 1.00 98.31 70 ASP A CA 1
ATOM 575 C C . ASP A 1 70 ? 26.867 10.223 -17.416 1.00 98.31 70 ASP A C 1
ATOM 577 O O . ASP A 1 70 ? 26.239 10.508 -16.392 1.00 98.31 70 ASP A O 1
ATOM 581 N N . ILE A 1 71 ? 27.210 8.962 -17.703 1.00 98.25 71 ILE A N 1
ATOM 582 C CA . ILE A 1 71 ? 26.887 7.809 -16.850 1.00 98.25 71 ILE A CA 1
ATOM 583 C C . ILE A 1 71 ? 27.501 7.986 -15.461 1.00 98.25 71 ILE A C 1
ATOM 585 O O . ILE A 1 71 ? 26.814 7.796 -14.453 1.00 98.25 71 ILE A O 1
ATOM 589 N N . LYS A 1 72 ? 28.772 8.393 -15.376 1.00 98.25 72 LYS A N 1
ATOM 590 C CA . LYS A 1 72 ? 29.460 8.609 -14.095 1.00 98.25 72 LYS A CA 1
ATOM 591 C C . LYS A 1 72 ? 28.804 9.722 -13.274 1.00 98.25 72 LYS A C 1
ATOM 593 O O . LYS A 1 72 ? 28.580 9.553 -12.075 1.00 98.25 72 LYS A O 1
ATOM 598 N N . SER A 1 73 ? 28.461 10.834 -13.920 1.00 97.88 73 SER A N 1
ATOM 599 C CA . SER A 1 73 ? 27.759 11.961 -13.297 1.00 97.88 73 SER A CA 1
ATOM 600 C C . SER A 1 73 ? 26.384 11.545 -12.769 1.00 97.88 73 SER A C 1
ATOM 602 O O . SER A 1 73 ? 26.038 11.800 -11.611 1.00 97.88 73 SER A O 1
ATOM 604 N N . LEU A 1 74 ? 25.616 10.828 -13.592 1.00 98.38 74 LEU A N 1
ATOM 605 C CA . LEU A 1 74 ? 24.286 10.355 -13.238 1.00 98.38 74 LEU A CA 1
ATOM 606 C C . LEU A 1 74 ? 24.335 9.350 -12.079 1.00 98.38 74 LEU A C 1
ATOM 608 O O . LEU A 1 74 ? 23.553 9.457 -11.134 1.00 98.38 74 LEU A O 1
ATOM 612 N N . THR A 1 75 ? 25.308 8.438 -12.108 1.00 98.25 75 THR A N 1
ATOM 613 C CA . THR A 1 75 ? 25.561 7.464 -11.037 1.00 98.25 75 THR A CA 1
ATOM 614 C C . THR A 1 75 ? 25.840 8.167 -9.710 1.00 98.25 75 THR A C 1
ATOM 616 O O . THR A 1 75 ? 25.218 7.839 -8.700 1.00 98.25 75 THR A O 1
ATOM 619 N N . LEU A 1 76 ? 26.707 9.186 -9.701 1.00 98.06 76 LEU A N 1
ATOM 620 C CA . LEU A 1 76 ? 27.012 9.952 -8.489 1.00 98.06 76 LEU A CA 1
ATOM 621 C C . LEU A 1 76 ? 25.782 10.700 -7.952 1.00 98.06 76 LEU A C 1
ATOM 623 O O . LEU A 1 76 ? 25.525 10.709 -6.743 1.00 98.06 76 LEU A O 1
ATOM 627 N N . LYS A 1 77 ? 24.998 11.306 -8.852 1.00 98.25 77 LYS A N 1
ATOM 628 C CA . LYS A 1 77 ? 23.772 12.026 -8.494 1.00 98.25 77 LYS A CA 1
ATOM 629 C C . LYS A 1 77 ? 22.750 11.094 -7.839 1.00 98.25 77 LYS A C 1
ATOM 631 O O . LYS A 1 77 ? 22.189 11.442 -6.799 1.00 98.25 77 LYS A O 1
ATOM 636 N N . PHE A 1 78 ? 22.522 9.915 -8.418 1.00 98.19 78 PHE A N 1
ATOM 637 C CA . PHE A 1 78 ? 21.602 8.931 -7.848 1.00 98.19 78 PHE A CA 1
ATOM 638 C C . PHE A 1 78 ? 22.131 8.325 -6.551 1.00 98.19 78 PHE A C 1
ATOM 640 O O . PHE A 1 78 ? 21.366 8.232 -5.597 1.00 98.19 78 PHE A O 1
ATOM 647 N N . SER A 1 79 ? 23.423 7.997 -6.468 1.00 97.94 79 SER A N 1
ATOM 648 C CA . SER A 1 79 ? 24.034 7.470 -5.242 1.00 97.94 79 SER A CA 1
ATOM 649 C C . SER A 1 79 ? 23.870 8.438 -4.066 1.00 97.94 79 SER A C 1
ATOM 651 O O . SER A 1 79 ? 23.398 8.037 -3.004 1.00 97.94 79 SER A O 1
ATOM 653 N N . THR A 1 80 ? 24.140 9.731 -4.275 1.00 98.00 80 THR A N 1
ATOM 654 C CA . THR A 1 80 ? 23.920 10.760 -3.244 1.00 98.00 80 THR A CA 1
ATOM 655 C C . THR A 1 80 ? 22.450 10.835 -2.834 1.00 98.00 80 THR A C 1
ATOM 657 O O . THR A 1 80 ? 22.131 10.879 -1.646 1.00 98.00 80 THR A O 1
ATOM 660 N N . LYS A 1 81 ? 21.532 10.808 -3.810 1.00 98.12 81 LYS A N 1
ATOM 661 C CA . LYS A 1 81 ? 20.096 10.881 -3.525 1.00 98.12 81 LYS A CA 1
ATOM 662 C C . LYS A 1 81 ? 19.598 9.669 -2.737 1.00 98.12 81 LYS A C 1
ATOM 664 O O . LYS A 1 81 ? 18.764 9.846 -1.853 1.00 98.12 81 LYS A O 1
ATOM 669 N N . ILE A 1 82 ? 20.097 8.476 -3.055 1.00 97.88 82 ILE A N 1
ATOM 670 C CA . ILE A 1 82 ? 19.799 7.239 -2.327 1.00 97.88 82 ILE A CA 1
ATOM 671 C C . ILE A 1 82 ? 20.293 7.366 -0.884 1.00 97.88 82 ILE A C 1
ATOM 673 O O . ILE A 1 82 ? 19.489 7.222 0.030 1.00 97.88 82 ILE A O 1
ATOM 677 N N . ALA A 1 83 ? 21.549 7.768 -0.674 1.00 97.94 83 ALA A N 1
ATOM 678 C CA . ALA A 1 83 ? 22.107 7.940 0.669 1.00 97.94 83 ALA A CA 1
ATOM 679 C C . ALA A 1 83 ? 21.317 8.957 1.519 1.00 97.94 83 ALA A C 1
ATOM 681 O O . ALA A 1 83 ? 21.097 8.751 2.712 1.00 97.94 83 ALA A O 1
ATOM 682 N N . ASP A 1 84 ? 20.851 10.057 0.920 1.00 98.00 84 ASP A N 1
ATOM 683 C CA . ASP A 1 84 ? 20.003 11.032 1.614 1.00 98.00 84 ASP A CA 1
ATOM 684 C C . ASP A 1 84 ? 18.636 10.451 2.007 1.00 98.00 84 ASP A C 1
ATOM 686 O O . ASP A 1 84 ? 18.109 10.779 3.074 1.00 98.00 84 ASP A O 1
ATOM 690 N N . LEU A 1 85 ? 18.043 9.616 1.149 1.00 98.19 85 LEU A N 1
ATOM 691 C CA . LEU A 1 85 ? 16.774 8.944 1.432 1.00 98.19 85 LEU A CA 1
ATOM 692 C C . LEU A 1 85 ? 16.934 7.902 2.542 1.00 98.19 85 LEU A C 1
ATOM 694 O O . LEU A 1 85 ? 16.121 7.896 3.463 1.00 98.19 85 LEU A O 1
ATOM 698 N N . GLU A 1 86 ? 18.007 7.113 2.516 1.00 98.06 86 GLU A N 1
ATOM 699 C CA . GLU A 1 86 ? 18.329 6.131 3.560 1.00 98.06 86 GLU A CA 1
ATOM 700 C C . GLU A 1 86 ? 18.522 6.800 4.929 1.00 98.06 86 GLU A C 1
ATOM 702 O O . GLU A 1 86 ? 18.000 6.326 5.941 1.00 98.06 86 GLU A O 1
ATOM 707 N N . ARG A 1 87 ? 19.199 7.959 4.981 1.00 97.94 87 ARG A N 1
ATOM 708 C CA . ARG A 1 87 ? 19.328 8.730 6.231 1.00 97.94 87 ARG A CA 1
ATOM 709 C C . ARG A 1 87 ? 17.971 9.190 6.759 1.00 97.94 87 ARG A C 1
ATOM 711 O O . ARG A 1 87 ? 17.707 9.046 7.950 1.00 97.94 87 ARG A O 1
ATOM 718 N N . LYS A 1 88 ? 17.104 9.721 5.888 1.00 98.00 88 LYS A N 1
ATOM 719 C CA . LYS A 1 88 ? 15.751 10.153 6.281 1.00 98.00 88 LYS A CA 1
ATOM 720 C C . LYS A 1 88 ? 14.908 8.988 6.780 1.00 98.00 88 LYS A C 1
ATOM 722 O O . LYS A 1 88 ? 14.238 9.127 7.798 1.00 98.00 88 LYS A O 1
ATOM 727 N N . GLU A 1 89 ? 14.961 7.852 6.091 1.00 97.25 89 GLU A N 1
ATOM 728 C CA . GLU A 1 89 ? 14.277 6.636 6.520 1.00 97.25 89 GLU A CA 1
ATOM 729 C C . GLU A 1 89 ? 14.741 6.214 7.917 1.00 97.25 89 GLU A C 1
ATOM 731 O O . GLU A 1 89 ? 13.907 6.007 8.797 1.00 97.25 89 GLU A O 1
ATOM 736 N N . SER A 1 90 ? 16.054 6.193 8.165 1.00 96.62 90 SER A N 1
ATOM 737 C CA . SER A 1 90 ? 16.602 5.883 9.489 1.00 96.62 90 SER A CA 1
ATOM 738 C C . SER A 1 90 ? 16.086 6.831 10.577 1.00 96.62 90 SER A C 1
ATOM 740 O O . SER A 1 90 ? 15.741 6.373 11.668 1.00 96.62 90 SER A O 1
ATOM 742 N N . THR A 1 91 ? 16.003 8.138 10.302 1.00 97.94 91 THR A N 1
ATOM 743 C CA . THR A 1 91 ? 15.439 9.115 11.248 1.00 97.94 91 THR A CA 1
ATOM 744 C C . THR A 1 91 ? 13.965 8.832 11.533 1.00 97.94 91 THR A C 1
ATOM 746 O O . THR A 1 91 ? 13.581 8.713 12.695 1.00 97.94 91 THR A O 1
ATOM 749 N N . TYR A 1 92 ? 13.145 8.626 10.496 1.00 96.31 92 TYR A N 1
ATOM 750 C CA . TYR A 1 92 ? 11.724 8.317 10.676 1.00 96.31 92 TYR A CA 1
ATOM 751 C C . TYR A 1 92 ? 11.500 7.024 11.466 1.00 96.31 92 TYR A C 1
ATOM 753 O O . TYR A 1 92 ? 10.619 6.969 12.324 1.00 96.31 92 TYR A O 1
ATOM 761 N N . GLN A 1 93 ? 12.313 5.992 11.235 1.00 96.50 93 GLN A N 1
ATOM 762 C CA . GLN A 1 93 ? 12.236 4.747 12.003 1.00 96.50 93 GLN A CA 1
ATOM 763 C C . GLN A 1 93 ? 12.553 4.967 13.488 1.00 96.50 93 GLN A C 1
ATOM 765 O O . GLN A 1 93 ? 11.881 4.406 14.362 1.00 96.50 93 GLN A O 1
ATOM 770 N N . GLN A 1 94 ? 13.543 5.807 13.794 1.00 96.88 94 GLN A N 1
ATOM 771 C CA . GLN A 1 94 ? 13.890 6.151 15.169 1.00 96.88 94 GLN A CA 1
ATOM 772 C C . GLN A 1 94 ? 12.771 6.942 15.861 1.00 96.88 94 GLN A C 1
ATOM 774 O O . GLN A 1 94 ? 12.412 6.619 16.998 1.00 96.88 94 GLN A O 1
ATOM 779 N N . ASP A 1 95 ? 12.168 7.906 15.167 1.00 96.88 95 ASP A N 1
ATOM 780 C CA . ASP A 1 95 ? 11.047 8.696 15.683 1.00 96.88 95 ASP A CA 1
ATOM 781 C C . ASP A 1 95 ? 9.823 7.818 15.963 1.00 96.88 95 ASP A C 1
ATOM 783 O O . ASP A 1 95 ? 9.243 7.880 17.050 1.00 96.88 95 ASP A O 1
ATOM 787 N N . ILE A 1 96 ? 9.472 6.922 15.032 1.00 94.19 96 ILE A N 1
ATOM 788 C CA . ILE A 1 96 ? 8.379 5.954 15.210 1.00 94.19 96 ILE A CA 1
ATOM 789 C C . ILE A 1 96 ? 8.643 5.061 16.427 1.00 94.19 96 ILE A C 1
ATOM 791 O O . ILE A 1 96 ? 7.730 4.803 17.216 1.00 94.19 96 ILE A O 1
ATOM 795 N N . LYS A 1 97 ? 9.881 4.585 16.606 1.00 97.12 97 LYS A N 1
ATOM 796 C CA . LYS A 1 97 ? 10.261 3.765 17.764 1.00 97.12 97 LYS A CA 1
ATOM 797 C C . LYS A 1 97 ? 10.104 4.538 19.075 1.00 97.12 97 LYS A C 1
ATOM 799 O O . LYS A 1 97 ? 9.517 4.006 20.017 1.00 97.12 97 LYS A O 1
ATOM 804 N N . SER A 1 98 ? 10.580 5.782 19.119 1.00 96.50 98 SER A N 1
ATOM 805 C CA . SER A 1 98 ? 10.446 6.665 20.284 1.00 96.50 98 SER A CA 1
ATOM 806 C C . SER A 1 98 ? 8.976 6.919 20.625 1.00 96.50 98 SER A C 1
ATOM 808 O O . SER A 1 98 ? 8.559 6.733 21.768 1.00 96.50 98 SER A O 1
ATOM 810 N N . LEU A 1 99 ? 8.153 7.242 19.624 1.00 96.62 99 LEU A N 1
ATOM 811 C CA . LEU A 1 99 ? 6.732 7.518 19.821 1.00 96.62 99 LEU A CA 1
ATOM 812 C C . LEU A 1 99 ? 5.970 6.281 20.3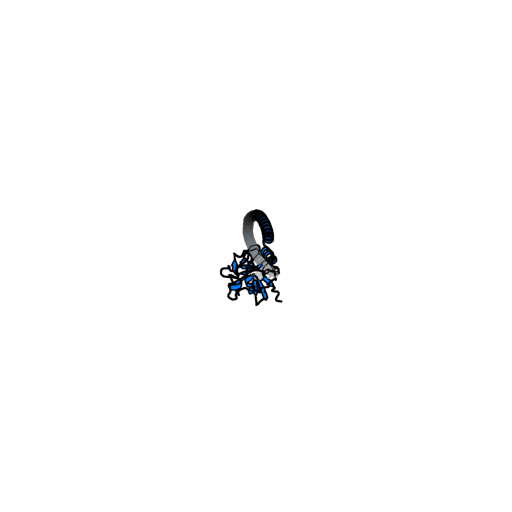13 1.00 96.62 99 LEU A C 1
ATOM 814 O O . LEU A 1 99 ? 5.168 6.379 21.240 1.00 96.62 99 LEU A O 1
ATOM 818 N N . LYS A 1 100 ? 6.262 5.100 19.753 1.00 94.44 100 LYS A N 1
ATOM 819 C CA . LYS A 1 100 ? 5.709 3.823 20.235 1.00 94.44 100 LYS A CA 1
ATOM 820 C C . LYS A 1 100 ? 6.072 3.571 21.694 1.00 94.44 100 LYS A C 1
ATOM 822 O O . LYS A 1 100 ? 5.215 3.162 22.472 1.00 94.44 100 LYS A O 1
ATOM 827 N N . GLN A 1 101 ? 7.319 3.835 22.081 1.00 94.88 101 GLN A N 1
ATOM 828 C CA . GLN A 1 101 ? 7.751 3.680 23.467 1.00 94.88 101 GLN A CA 1
ATOM 829 C C . GLN A 1 101 ? 7.004 4.641 24.399 1.00 94.88 101 GLN A C 1
ATOM 831 O O . GLN A 1 101 ? 6.496 4.209 25.430 1.00 94.88 101 GLN A O 1
ATOM 836 N N . GLN A 1 102 ? 6.878 5.916 24.023 1.00 95.75 102 GLN A N 1
ATOM 837 C CA . GLN A 1 102 ? 6.117 6.900 24.799 1.00 95.75 102 GLN A CA 1
ATOM 838 C C . GLN A 1 102 ? 4.648 6.488 24.955 1.00 95.75 102 GLN A C 1
ATOM 840 O O . GLN A 1 102 ? 4.100 6.541 26.057 1.00 95.75 102 GLN A O 1
ATOM 845 N N . PHE A 1 103 ? 4.024 6.026 23.869 1.00 90.12 103 PHE A N 1
ATOM 846 C CA . PHE A 1 103 ? 2.645 5.553 23.873 1.00 90.12 103 PHE A CA 1
ATOM 847 C C . PHE A 1 103 ? 2.453 4.340 24.792 1.00 90.12 103 PHE A C 1
ATOM 849 O O . PHE A 1 103 ? 1.549 4.342 25.626 1.00 90.12 103 PHE A O 1
ATOM 856 N N . ASN A 1 104 ? 3.340 3.345 24.706 1.00 89.75 104 ASN A N 1
ATOM 857 C CA . ASN A 1 104 ? 3.286 2.154 25.556 1.00 89.75 104 ASN A CA 1
ATOM 858 C C . ASN A 1 104 ? 3.454 2.505 27.040 1.00 89.75 104 ASN A C 1
ATOM 860 O O . ASN A 1 104 ? 2.701 2.010 27.876 1.00 89.75 104 ASN A O 1
ATOM 864 N N . THR A 1 105 ? 4.379 3.411 27.370 1.00 96.06 105 THR A N 1
ATOM 865 C CA . THR A 1 105 ? 4.533 3.921 28.740 1.00 96.06 105 THR A CA 1
ATOM 866 C C . THR A 1 105 ? 3.256 4.603 29.222 1.00 96.06 105 THR A C 1
ATOM 868 O O . THR A 1 105 ? 2.847 4.416 30.368 1.00 96.06 105 THR A O 1
ATOM 871 N N . LYS A 1 106 ? 2.588 5.373 28.351 1.00 96.25 106 LYS A N 1
ATOM 872 C CA . LYS A 1 106 ? 1.348 6.051 28.728 1.00 96.25 106 LYS A CA 1
ATOM 873 C C . LYS A 1 106 ? 0.190 5.078 28.944 1.00 96.25 106 LYS A C 1
ATOM 875 O O . LYS A 1 106 ? -0.578 5.281 29.881 1.00 96.25 106 LYS A O 1
ATOM 880 N N . ILE A 1 107 ? 0.084 4.031 28.126 1.00 91.56 107 ILE A N 1
ATOM 881 C CA . ILE A 1 107 ? -0.881 2.945 28.342 1.00 91.56 107 ILE A CA 1
ATOM 882 C C . ILE A 1 107 ? -0.640 2.289 29.702 1.00 91.56 107 ILE A C 1
ATOM 884 O O . ILE A 1 107 ? -1.577 2.201 30.485 1.00 91.56 107 ILE A O 1
ATOM 888 N N . ALA A 1 108 ? 0.603 1.926 30.024 1.00 93.94 108 ALA A N 1
ATOM 889 C CA . ALA A 1 108 ? 0.920 1.275 31.294 1.00 93.94 108 ALA A CA 1
ATOM 890 C C . ALA A 1 108 ? 0.556 2.143 32.522 1.00 93.94 108 ALA A C 1
ATOM 892 O O . ALA A 1 108 ? 0.003 1.636 33.499 1.00 93.94 108 ALA A O 1
ATOM 893 N N . ASP A 1 109 ? 0.809 3.461 32.473 1.00 96.56 109 ASP A N 1
ATOM 894 C CA . ASP A 1 109 ? 0.368 4.410 33.517 1.00 96.56 109 ASP A CA 1
ATOM 895 C C . ASP A 1 109 ? -1.164 4.434 33.652 1.00 96.56 109 ASP A C 1
ATOM 897 O O . ASP A 1 109 ? -1.697 4.392 34.763 1.00 96.56 109 ASP A O 1
ATOM 901 N N . LEU A 1 110 ? -1.887 4.468 32.529 1.00 93.50 110 LEU A N 1
ATOM 902 C CA . LEU A 1 110 ? -3.350 4.486 32.529 1.00 93.50 110 LEU A CA 1
ATOM 903 C C . LEU A 1 110 ? -3.949 3.172 33.046 1.00 93.50 110 LEU A C 1
ATOM 905 O O . LEU A 1 110 ? -4.858 3.221 33.871 1.00 93.50 110 LEU A O 1
ATOM 909 N N . GLU A 1 111 ? -3.417 2.023 32.634 1.00 93.31 111 GLU A N 1
ATOM 910 C CA . GLU A 1 111 ? -3.843 0.699 33.107 1.00 93.31 111 GLU A CA 1
ATOM 911 C C . GLU A 1 111 ? -3.603 0.534 34.613 1.00 93.31 111 GLU A C 1
ATOM 913 O O . GLU A 1 111 ? -4.454 0.013 35.336 1.00 93.31 111 GLU A O 1
ATOM 918 N N . SER A 1 112 ? -2.475 1.040 35.121 1.00 95.94 112 SER A N 1
ATOM 919 C CA . SER A 1 112 ? -2.181 1.049 36.558 1.00 95.94 112 SER A CA 1
ATOM 920 C C . SER A 1 112 ? -3.206 1.877 37.346 1.00 95.94 112 SER A C 1
ATOM 922 O O . SER A 1 112 ? -3.749 1.419 38.357 1.00 95.94 112 SER A O 1
ATOM 924 N N . ARG A 1 113 ? -3.549 3.077 36.852 1.00 96.62 113 ARG A N 1
ATOM 925 C CA . ARG A 1 113 ? -4.585 3.934 37.457 1.00 96.62 113 ARG A CA 1
ATOM 926 C C . ARG A 1 113 ? -5.970 3.295 37.395 1.00 96.62 113 ARG A C 1
ATOM 928 O O . ARG A 1 113 ? -6.701 3.344 38.380 1.00 96.62 113 ARG A O 1
ATOM 935 N N . GLU A 1 114 ? -6.327 2.688 36.266 1.00 93.38 114 GLU A N 1
ATOM 936 C CA . GLU A 1 114 ? -7.594 1.974 36.109 1.00 93.38 114 GLU A CA 1
ATOM 937 C C . GLU A 1 114 ? -7.705 0.825 37.117 1.00 93.38 114 GLU A C 1
ATOM 939 O O . GLU A 1 114 ? -8.716 0.708 37.812 1.00 93.38 114 GLU A O 1
ATOM 944 N N . ASN A 1 115 ? -6.649 0.019 37.259 1.00 94.44 115 ASN A N 1
ATOM 945 C CA . ASN A 1 115 ? -6.610 -1.079 38.221 1.00 94.44 115 ASN A CA 1
ATOM 946 C C . ASN A 1 115 ? -6.747 -0.594 39.666 1.00 94.44 115 ASN A C 1
ATOM 948 O O . ASN A 1 115 ? -7.467 -1.218 40.445 1.00 94.44 115 ASN A O 1
ATOM 952 N N . LYS A 1 116 ? -6.133 0.542 40.015 1.00 97.62 116 LYS A N 1
ATOM 953 C CA . LYS A 1 116 ? -6.319 1.167 41.330 1.00 97.62 116 LYS A CA 1
ATOM 954 C C . LYS A 1 116 ? -7.793 1.496 41.591 1.00 97.62 116 LYS A C 1
ATOM 956 O O . LYS A 1 116 ? -8.342 1.076 42.607 1.00 97.62 116 LYS A O 1
ATOM 961 N N . TYR A 1 117 ? -8.456 2.199 40.671 1.00 91.62 117 TYR A N 1
ATOM 962 C CA . TYR A 1 117 ? -9.868 2.557 40.848 1.00 91.62 117 TYR A CA 1
ATOM 963 C C . TYR A 1 117 ? -10.790 1.338 40.845 1.00 91.62 117 TYR A C 1
ATOM 965 O O . TYR A 1 117 ? -11.760 1.294 41.599 1.00 91.62 117 TYR A O 1
ATOM 973 N N . ARG A 1 118 ? -10.476 0.318 40.042 1.00 93.06 118 ARG A N 1
ATOM 974 C CA . ARG A 1 118 ? -11.193 -0.961 40.040 1.00 93.06 118 ARG A CA 1
ATOM 975 C C . ARG A 1 118 ? -11.152 -1.620 41.421 1.00 93.06 118 ARG A C 1
ATOM 977 O O . ARG A 1 118 ? -12.199 -2.004 41.932 1.00 93.06 118 ARG A O 1
ATOM 984 N N . GLN A 1 119 ? -9.977 -1.671 42.051 1.00 95.44 119 GLN A N 1
ATOM 985 C CA . GLN A 1 119 ? -9.819 -2.202 43.408 1.00 95.44 119 GLN A CA 1
ATOM 986 C C . GLN A 1 119 ? -10.595 -1.382 44.449 1.00 95.44 119 GLN A C 1
ATOM 988 O O . GLN A 1 119 ? -11.267 -1.963 45.299 1.00 95.44 119 GLN A O 1
ATOM 993 N N . GLU A 1 120 ? -10.556 -0.048 44.376 1.00 95.88 120 GLU A N 1
ATOM 994 C CA . GLU A 1 120 ? -11.335 0.823 45.272 1.00 95.88 120 GLU A CA 1
ATOM 995 C C . GLU A 1 120 ? -12.850 0.589 45.121 1.00 95.88 120 GLU A C 1
ATOM 997 O O . GLU A 1 120 ? -13.568 0.462 46.116 1.00 95.88 120 GLU A O 1
ATOM 1002 N N . ILE A 1 121 ? -13.343 0.458 43.883 1.00 90.81 121 ILE A N 1
ATOM 1003 C CA . ILE A 1 121 ? -14.746 0.130 43.597 1.00 90.81 121 ILE A CA 1
ATOM 1004 C C . ILE A 1 121 ? -15.117 -1.231 44.194 1.00 90.81 121 ILE A C 1
ATOM 1006 O O . ILE A 1 121 ? -16.176 -1.354 44.811 1.00 90.81 121 ILE A O 1
ATOM 1010 N N . ASP A 1 122 ? -14.269 -2.248 44.040 1.00 94.38 122 ASP A N 1
ATOM 1011 C CA . ASP A 1 122 ? -14.531 -3.587 44.573 1.00 94.38 122 ASP A CA 1
ATOM 1012 C C . ASP A 1 122 ? -14.580 -3.590 46.107 1.00 94.38 122 ASP A C 1
ATOM 1014 O O . ASP A 1 122 ? -15.481 -4.195 46.697 1.00 94.38 122 ASP A O 1
ATOM 1018 N N . GLN A 1 123 ? -13.693 -2.839 46.764 1.00 95.88 123 GLN A N 1
ATOM 1019 C CA . GLN A 1 123 ? -13.733 -2.642 48.216 1.00 95.88 123 GLN A CA 1
ATOM 1020 C C . GLN A 1 123 ? -15.032 -1.957 48.665 1.00 95.88 123 GLN A C 1
ATOM 1022 O O . GLN A 1 123 ? -15.661 -2.388 49.635 1.00 95.88 123 GLN A O 1
ATOM 1027 N N . LEU A 1 124 ? -15.472 -0.911 47.959 1.00 93.62 124 LEU A N 1
ATOM 1028 C CA . LEU A 1 124 ? -16.734 -0.230 48.260 1.00 93.62 124 LEU A CA 1
ATOM 1029 C C . LEU A 1 124 ? -17.943 -1.150 48.046 1.00 93.62 124 LEU A C 1
ATOM 1031 O O . LEU A 1 124 ? -18.840 -1.182 48.887 1.00 93.62 124 LEU A O 1
ATOM 1035 N N . ARG A 1 125 ? -17.951 -1.958 46.978 1.00 92.06 125 ARG A N 1
ATOM 1036 C CA . ARG A 1 125 ? -18.998 -2.967 46.730 1.00 92.06 125 ARG A CA 1
ATOM 1037 C C . ARG A 1 125 ? -19.082 -3.987 47.866 1.00 92.06 125 ARG A C 1
ATOM 1039 O O . ARG A 1 125 ? -20.188 -4.325 48.285 1.00 92.06 125 ARG A O 1
ATOM 1046 N N . GLN A 1 126 ? -17.944 -4.453 48.383 1.00 93.88 126 GLN A N 1
ATOM 1047 C CA . GLN A 1 126 ? -17.906 -5.361 49.536 1.00 93.88 126 GLN A CA 1
ATOM 1048 C C . GLN A 1 126 ? -18.461 -4.700 50.804 1.00 93.88 126 GLN A C 1
ATOM 1050 O O . GLN A 1 126 ? -19.284 -5.309 51.486 1.00 93.88 126 GLN A O 1
ATOM 1055 N N . LYS A 1 127 ? -18.087 -3.444 51.086 1.00 94.25 127 LYS A N 1
ATOM 1056 C CA . LYS A 1 127 ? -18.631 -2.683 52.225 1.00 94.25 127 LYS A CA 1
ATOM 1057 C C . LYS A 1 127 ? -20.147 -2.505 52.128 1.00 94.25 127 LYS A C 1
ATOM 1059 O O . LYS A 1 127 ? -20.846 -2.747 53.106 1.00 94.25 127 LYS A O 1
ATOM 1064 N N . ILE A 1 128 ? -20.666 -2.153 50.949 1.00 91.56 128 ILE A N 1
ATOM 1065 C CA . ILE A 1 128 ? -22.115 -2.046 50.710 1.00 91.56 128 ILE A CA 1
ATOM 1066 C C . ILE A 1 128 ? -22.798 -3.396 50.948 1.00 91.56 128 ILE A C 1
ATOM 1068 O O . ILE A 1 128 ? -23.841 -3.452 51.593 1.00 91.56 128 ILE A O 1
ATOM 1072 N N . LYS A 1 129 ? -22.210 -4.500 50.467 1.00 91.88 129 LYS A N 1
ATOM 1073 C CA . LYS A 1 129 ? -22.757 -5.847 50.682 1.00 91.88 129 LYS A CA 1
ATOM 1074 C C . LYS A 1 129 ? -22.875 -6.180 52.174 1.00 91.88 129 LYS A C 1
ATOM 1076 O O . LYS A 1 129 ? -23.937 -6.629 52.595 1.00 91.88 129 LYS A O 1
ATOM 1081 N N . GLN A 1 130 ? -21.825 -5.912 52.953 1.00 89.19 130 GLN A N 1
ATOM 1082 C CA . GLN A 1 130 ? -21.824 -6.105 54.408 1.00 89.19 130 GLN A CA 1
ATOM 1083 C C . GLN A 1 130 ? -22.877 -5.228 55.093 1.00 89.19 130 GLN A C 1
ATOM 1085 O O . GLN A 1 130 ? -23.627 -5.712 55.933 1.00 89.19 130 GLN A O 1
ATOM 1090 N N . GLN A 1 131 ? -22.994 -3.957 54.694 1.00 85.75 131 GLN A N 1
ATOM 1091 C CA . GLN A 1 131 ? -24.020 -3.060 55.228 1.00 85.75 131 GLN A CA 1
ATOM 1092 C C . GLN A 1 131 ? -25.432 -3.591 54.965 1.00 85.75 131 GLN A C 1
ATOM 1094 O O . GLN A 1 131 ? -26.233 -3.618 55.894 1.00 85.75 131 GLN A O 1
ATOM 1099 N N . VAL A 1 132 ? -25.716 -4.068 53.746 1.00 85.00 132 VAL A N 1
ATOM 1100 C CA . VAL A 1 132 ? -27.014 -4.656 53.364 1.00 85.00 132 VAL A CA 1
ATOM 1101 C C . VAL A 1 132 ?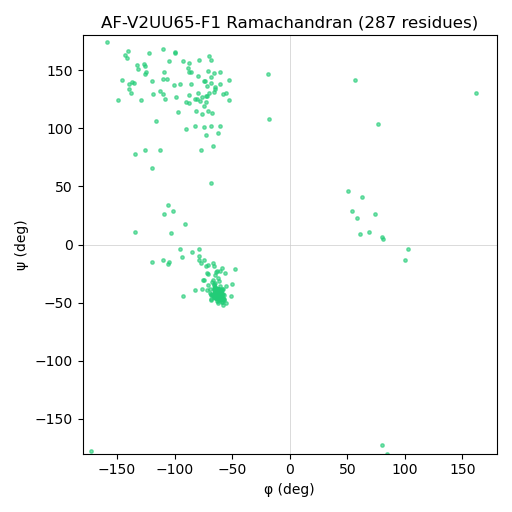 -27.309 -5.956 54.119 1.00 85.00 132 VAL A C 1
ATOM 1103 O O . VAL A 1 132 ? -28.461 -6.213 54.461 1.00 85.00 132 VAL A O 1
ATOM 1106 N N . GLU A 1 133 ? -26.305 -6.801 54.365 1.00 81.38 133 GLU A N 1
ATOM 1107 C CA . GLU A 1 133 ? -26.458 -8.011 55.188 1.00 81.38 133 GLU A CA 1
ATOM 1108 C C . GLU A 1 133 ? -26.789 -7.650 56.643 1.00 81.38 133 GLU A C 1
ATOM 1110 O O . GLU A 1 133 ? -27.744 -8.200 57.188 1.00 81.38 133 GLU A O 1
ATOM 1115 N N . ASN A 1 134 ? -26.121 -6.639 57.207 1.00 75.62 134 ASN A N 1
ATOM 1116 C CA . ASN A 1 134 ? -26.402 -6.140 58.555 1.00 75.62 134 ASN A CA 1
ATOM 1117 C C . ASN A 1 134 ? -27.801 -5.493 58.670 1.00 75.62 134 ASN A C 1
ATOM 1119 O O . ASN A 1 134 ? -28.494 -5.707 59.663 1.00 75.62 134 ASN A O 1
ATOM 1123 N N . THR A 1 135 ? -28.273 -4.774 57.638 1.00 67.81 135 THR A N 1
ATOM 1124 C CA . THR A 1 135 ? -29.634 -4.183 57.636 1.00 67.81 135 THR A CA 1
ATOM 1125 C C . THR A 1 135 ? -30.738 -5.229 57.471 1.00 67.81 135 THR A C 1
ATOM 1127 O O . THR A 1 135 ? -31.870 -5.003 57.892 1.00 67.81 135 THR A O 1
ATOM 1130 N N . LYS A 1 136 ? -30.437 -6.387 56.868 1.00 62.81 136 LYS A N 1
ATOM 1131 C CA . LYS A 1 136 ? -31.375 -7.519 56.777 1.00 62.81 136 LYS A CA 1
ATOM 1132 C C . LYS A 1 136 ? -31.516 -8.270 58.097 1.00 62.81 136 LYS A C 1
ATOM 1134 O O . LYS A 1 136 ? -32.586 -8.805 58.358 1.00 62.81 136 LYS A O 1
ATOM 1139 N N . THR A 1 137 ? -30.476 -8.306 58.929 1.00 52.19 137 THR A N 1
ATOM 1140 C CA . THR A 1 137 ? -30.553 -8.889 60.280 1.00 52.19 137 THR A CA 1
ATOM 1141 C C . THR A 1 137 ? -31.345 -8.031 61.273 1.00 52.19 137 THR A C 1
ATOM 1143 O O . THR A 1 137 ? -31.825 -8.572 62.263 1.00 52.19 137 THR A O 1
ATOM 1146 N N . GLU A 1 138 ? -31.553 -6.739 60.995 1.00 50.09 138 GLU A N 1
ATOM 1147 C CA . GLU A 1 138 ? -32.338 -5.828 61.849 1.00 50.09 138 GLU A CA 1
ATOM 1148 C C . GLU A 1 138 ? -33.827 -5.714 61.451 1.00 50.09 138 GLU A C 1
ATOM 1150 O O . GLU A 1 138 ? -34.624 -5.209 62.237 1.00 50.09 138 GLU A O 1
ATOM 1155 N N . ASN A 1 139 ? -34.247 -6.237 60.288 1.00 44.16 139 ASN A N 1
ATOM 1156 C CA . ASN A 1 139 ? -35.644 -6.207 59.827 1.00 44.16 139 ASN A CA 1
ATOM 1157 C C . ASN A 1 139 ? -36.186 -7.609 59.468 1.00 44.16 139 ASN A C 1
ATOM 1159 O O . ASN A 1 139 ? -36.247 -7.990 58.304 1.00 44.16 139 ASN A O 1
ATOM 1163 N N . VAL A 1 140 ? -36.589 -8.319 60.531 1.00 43.50 140 VAL A N 1
ATOM 1164 C CA . VAL A 1 140 ? -37.720 -9.263 60.703 1.00 43.50 140 VAL A CA 1
ATOM 1165 C C . VAL A 1 140 ? -37.861 -10.497 59.787 1.00 43.50 140 VAL A C 1
ATOM 1167 O O . VAL A 1 140 ? -37.665 -10.490 58.577 1.00 43.50 140 VAL A O 1
ATOM 1170 N N . GLN A 1 141 ? -38.301 -11.579 60.446 1.00 44.78 141 GLN A N 1
ATOM 1171 C CA . GLN A 1 141 ? -39.077 -12.702 59.919 1.00 44.78 141 GLN A CA 1
ATOM 1172 C C . GLN A 1 141 ? -39.811 -12.431 58.592 1.00 44.78 141 GLN A C 1
ATOM 1174 O O . GLN A 1 141 ? -40.427 -11.393 58.377 1.00 44.78 141 GLN A O 1
ATOM 1179 N N . SER A 1 142 ? -39.891 -13.502 57.801 1.00 36.09 142 SER A N 1
ATOM 1180 C CA . SER A 1 142 ? -40.710 -13.680 56.598 1.00 36.09 142 SER A CA 1
ATOM 1181 C C . SER A 1 142 ? -40.208 -12.980 55.329 1.00 36.09 142 SER A C 1
ATOM 1183 O O . SER A 1 142 ? -40.430 -11.804 55.075 1.00 36.09 142 SER A O 1
ATOM 1185 N N . SER A 1 143 ? -39.622 -13.773 54.435 1.00 33.31 143 SER A N 1
ATOM 1186 C CA . SER A 1 143 ? -40.290 -14.173 53.186 1.00 33.31 143 SER A CA 1
ATOM 1187 C C . SER A 1 143 ? -39.261 -14.684 52.182 1.00 33.31 143 SER A C 1
ATOM 1189 O O . SER A 1 143 ? -38.210 -14.092 51.943 1.00 33.31 143 SER A O 1
ATOM 1191 N N . GLN A 1 144 ? -39.570 -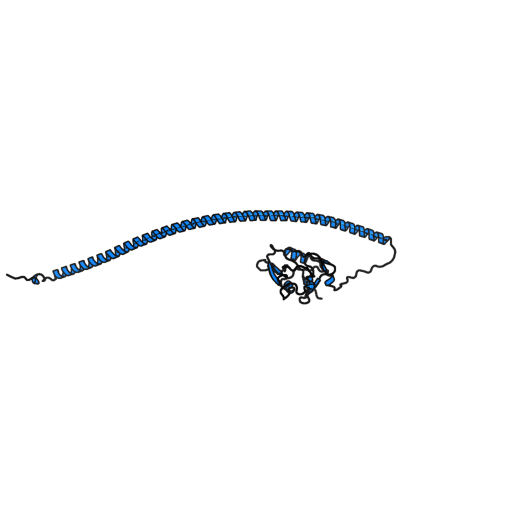15.854 51.634 1.00 37.88 144 GLN A N 1
ATOM 1192 C CA . GLN A 1 144 ? -38.738 -16.617 50.716 1.00 37.88 144 GLN A CA 1
ATOM 1193 C C . GLN A 1 144 ? -38.447 -15.835 49.431 1.00 37.88 144 GLN A C 1
ATOM 1195 O O . GLN A 1 144 ? -39.328 -15.229 48.826 1.00 37.88 144 GLN A O 1
ATOM 1200 N N . ARG A 1 145 ? -37.194 -15.911 48.982 1.00 34.03 145 ARG A N 1
ATOM 1201 C CA . ARG A 1 145 ? -36.732 -15.379 47.699 1.00 34.03 145 ARG A CA 1
ATOM 1202 C C . ARG A 1 145 ? -36.883 -16.475 46.633 1.00 34.03 145 ARG A C 1
ATOM 1204 O O . ARG A 1 145 ? -36.278 -17.536 46.809 1.00 34.03 145 ARG A O 1
ATOM 1211 N N . PRO A 1 146 ? -37.627 -16.272 45.532 1.00 37.75 146 PRO A N 1
ATOM 1212 C CA . PRO A 1 146 ? -37.618 -17.222 44.431 1.00 37.75 146 PRO A CA 1
ATOM 1213 C C . PRO A 1 146 ? -36.256 -17.206 43.737 1.00 37.75 146 PRO A C 1
ATOM 1215 O O . PRO A 1 146 ? -35.642 -16.156 43.535 1.00 37.75 146 PRO A O 1
ATOM 1218 N N . LYS A 1 147 ? -35.797 -18.407 43.389 1.00 34.97 147 LYS A N 1
ATOM 1219 C CA . LYS A 1 147 ? -34.609 -18.680 42.581 1.00 34.97 147 LYS A CA 1
ATOM 1220 C C . LYS A 1 147 ? -34.717 -17.931 41.252 1.00 34.97 147 LYS A C 1
ATOM 1222 O O . LYS A 1 147 ? -35.729 -18.048 40.567 1.00 34.97 147 LYS A O 1
ATOM 1227 N N . THR A 1 148 ? -33.667 -17.202 40.885 1.00 29.86 148 THR A N 1
ATOM 1228 C CA . THR A 1 148 ? -33.530 -16.581 39.567 1.00 29.86 148 THR A CA 1
ATOM 1229 C C . THR A 1 148 ? -33.547 -17.679 38.506 1.00 29.86 148 THR A C 1
ATOM 1231 O O . THR A 1 148 ? -32.570 -18.403 38.331 1.00 29.86 148 THR A O 1
ATOM 1234 N N . GLN A 1 149 ? -34.690 -17.834 37.843 1.00 33.06 149 GLN A N 1
ATOM 1235 C CA . GLN A 1 149 ? -34.812 -18.597 36.613 1.00 33.06 149 GLN A CA 1
ATOM 1236 C C . GLN A 1 149 ? -34.133 -17.806 35.496 1.00 33.06 149 GLN A C 1
ATOM 1238 O O . GLN A 1 149 ? -34.402 -16.623 35.293 1.00 33.06 149 GLN A O 1
ATOM 1243 N N . THR A 1 150 ? -33.231 -18.474 34.790 1.00 37.84 150 THR A N 1
ATOM 1244 C CA . THR A 1 150 ? -32.639 -18.035 33.532 1.00 37.84 150 THR A CA 1
ATOM 1245 C C . THR A 1 150 ? -33.755 -17.924 32.493 1.00 37.84 150 THR A C 1
ATOM 1247 O O . THR A 1 150 ? -34.169 -18.924 31.911 1.00 37.84 150 THR A O 1
ATOM 1250 N N . ILE A 1 151 ? -34.295 -16.722 32.296 1.00 38.09 151 ILE A N 1
ATOM 1251 C CA . ILE A 1 151 ? -35.270 -16.458 31.236 1.00 38.09 151 ILE A CA 1
ATOM 1252 C C . ILE A 1 151 ? -34.476 -16.236 29.946 1.00 38.09 151 ILE A C 1
ATOM 1254 O O . ILE A 1 151 ? -33.895 -15.173 29.737 1.00 38.09 151 ILE A O 1
ATOM 1258 N N . HIS A 1 152 ? -34.441 -17.252 29.081 1.00 45.19 152 HIS A N 1
ATOM 1259 C CA . HIS A 1 152 ? -34.210 -17.060 27.650 1.00 45.19 152 HIS A CA 1
ATOM 1260 C C . HIS A 1 152 ? -35.416 -16.300 27.081 1.00 45.19 152 HIS A C 1
ATOM 1262 O O . HIS A 1 152 ? -36.377 -16.899 26.604 1.00 45.19 152 HIS A O 1
ATOM 1268 N N . SER A 1 153 ? -35.407 -14.972 27.176 1.00 42.88 153 SER A N 1
ATOM 1269 C CA . SER A 1 153 ? -36.299 -14.135 26.382 1.00 42.88 153 SER A CA 1
ATOM 1270 C C . SER A 1 153 ? -35.678 -13.975 24.994 1.00 42.88 153 SER A C 1
ATOM 1272 O O . SER A 1 153 ? -34.598 -13.407 24.836 1.00 42.88 153 SER A O 1
ATOM 1274 N N . ASN A 1 154 ? -36.365 -14.511 23.984 1.00 56.78 154 ASN A N 1
ATOM 1275 C CA . ASN A 1 154 ? -36.031 -14.442 22.557 1.00 56.78 154 ASN A CA 1
ATOM 1276 C C . ASN A 1 154 ? -36.186 -13.017 21.990 1.00 56.78 154 ASN A C 1
ATOM 1278 O O . ASN A 1 154 ? -36.896 -12.814 21.007 1.00 56.78 154 ASN A O 1
ATOM 1282 N N . ASN A 1 155 ? -35.567 -12.009 22.609 1.00 80.00 155 ASN A N 1
ATOM 1283 C CA . ASN A 1 155 ? -35.580 -10.646 22.091 1.00 80.00 155 ASN A CA 1
ATOM 1284 C C . ASN A 1 155 ? -34.175 -10.234 21.636 1.00 80.00 155 ASN A C 1
ATOM 1286 O O . ASN A 1 155 ? -33.438 -9.555 22.351 1.00 80.00 155 ASN A O 1
ATOM 1290 N N . GLU A 1 156 ? -33.801 -10.656 20.422 1.00 87.06 156 GLU A N 1
ATOM 1291 C CA . GLU A 1 156 ? -32.525 -10.298 19.779 1.00 87.06 156 GLU A CA 1
ATOM 1292 C C . GLU A 1 156 ? -32.271 -8.782 19.795 1.00 87.06 156 GLU A C 1
ATOM 1294 O O . GLU A 1 156 ? -31.133 -8.330 19.946 1.00 87.06 156 GLU A O 1
ATOM 1299 N N . LEU A 1 157 ? -33.343 -7.987 19.685 1.00 87.25 157 LEU A N 1
ATOM 1300 C CA . LEU A 1 157 ? -33.270 -6.532 19.733 1.00 87.25 157 LEU A CA 1
ATOM 1301 C C . LEU A 1 157 ? -32.797 -6.028 21.099 1.00 87.25 157 LEU A C 1
ATOM 1303 O O . LEU A 1 157 ? -31.926 -5.167 21.143 1.00 87.25 157 LEU A O 1
ATOM 1307 N N . GLU A 1 158 ? -33.314 -6.566 22.204 1.00 86.75 158 GLU A N 1
ATOM 1308 C CA . GLU A 1 158 ? -32.860 -6.189 23.553 1.00 86.75 158 GLU A CA 1
ATOM 1309 C C . GLU A 1 158 ? -31.402 -6.587 23.786 1.00 86.75 158 GLU A C 1
ATOM 1311 O O . GLU A 1 158 ? -30.649 -5.873 24.448 1.00 86.75 158 GLU A O 1
ATOM 1316 N N . GLN A 1 159 ? -30.986 -7.699 23.184 1.00 88.50 159 GLN A N 1
ATOM 1317 C CA . GLN A 1 159 ? -29.644 -8.254 23.328 1.00 88.50 159 GLN A CA 1
ATOM 1318 C C . GLN A 1 159 ? -28.607 -7.639 22.372 1.00 88.50 159 GLN A C 1
ATOM 1320 O O . GLN A 1 159 ? -27.416 -7.932 22.488 1.00 88.50 159 GLN A O 1
ATOM 1325 N N . GLY A 1 160 ? -29.026 -6.776 21.442 1.00 90.56 160 GLY A N 1
ATOM 1326 C CA . GLY A 1 160 ? -28.122 -6.101 20.508 1.00 90.56 160 GLY A CA 1
ATOM 1327 C C . GLY A 1 160 ? -27.579 -7.000 19.401 1.00 90.56 160 GLY A C 1
ATOM 1328 O O . GLY A 1 160 ? -26.505 -6.732 18.856 1.00 90.56 160 GLY A O 1
ATOM 1329 N N . VAL A 1 161 ? -28.318 -8.051 19.051 1.00 92.06 161 VAL A N 1
ATOM 1330 C CA . VAL A 1 161 ? -27.963 -9.007 17.996 1.00 92.06 161 VAL A CA 1
ATOM 1331 C C . VAL A 1 161 ? -29.052 -9.075 16.930 1.00 92.06 161 VAL A C 1
ATOM 1333 O O . VAL A 1 161 ? -30.152 -8.539 17.091 1.00 92.06 161 VAL A O 1
ATOM 1336 N N . TR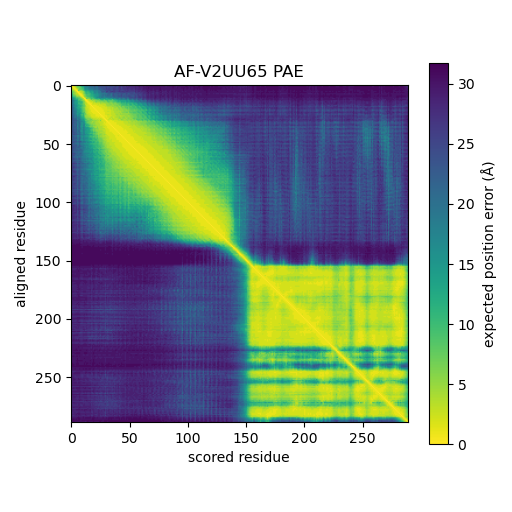P A 1 162 ? -28.718 -9.655 15.787 1.00 91.12 162 TRP A N 1
ATOM 1337 C CA . TRP A 1 162 ? -29.656 -9.885 14.697 1.00 91.12 162 TRP A CA 1
ATOM 1338 C C . TRP A 1 162 ? -29.263 -11.136 13.927 1.00 91.12 162 TRP A C 1
ATOM 1340 O O . TRP A 1 162 ? -28.141 -11.208 13.426 1.00 91.12 162 TRP A O 1
ATOM 1350 N N . THR A 1 163 ? -30.180 -12.088 13.796 1.00 91.31 163 THR A N 1
ATOM 1351 C CA . THR A 1 163 ? -29.989 -13.224 12.892 1.00 91.31 163 THR A CA 1
ATOM 1352 C C . THR A 1 163 ? -30.486 -12.877 11.494 1.00 91.31 163 THR A C 1
ATOM 1354 O O . THR A 1 163 ? -31.650 -12.529 11.296 1.00 91.31 163 THR A O 1
ATOM 1357 N N . ASP A 1 164 ? -29.594 -12.974 10.511 1.00 89.06 164 ASP A N 1
ATOM 1358 C CA . ASP A 1 164 ? -29.933 -12.800 9.107 1.00 89.06 164 ASP A CA 1
ATOM 1359 C C . ASP A 1 164 ? -30.760 -13.998 8.614 1.00 89.06 164 ASP A C 1
ATOM 1361 O O . ASP A 1 164 ? -30.232 -15.112 8.538 1.00 89.06 164 ASP A O 1
ATOM 1365 N N . PRO A 1 165 ? -32.037 -13.801 8.233 1.00 86.06 165 PRO A N 1
ATOM 1366 C CA . PRO A 1 165 ? -32.900 -14.892 7.796 1.00 86.06 165 PRO A CA 1
ATOM 1367 C C . PRO A 1 165 ? -32.441 -15.538 6.482 1.00 86.06 165 PRO A C 1
ATOM 1369 O O . PRO A 1 165 ? -32.865 -16.650 6.184 1.00 86.06 165 PRO A O 1
ATOM 1372 N N . LYS A 1 166 ? -31.598 -14.868 5.682 1.00 87.06 166 LYS A N 1
ATOM 1373 C CA . LYS A 1 166 ? -31.104 -15.421 4.411 1.00 87.06 166 LYS A CA 1
ATOM 1374 C C . LYS A 1 166 ? -29.924 -16.364 4.602 1.00 87.06 166 LYS A C 1
ATOM 1376 O O . LYS A 1 166 ? -29.824 -17.362 3.896 1.00 87.06 166 LYS A O 1
ATOM 1381 N N . THR A 1 167 ? -29.014 -16.024 5.512 1.00 88.62 167 THR A N 1
ATOM 1382 C CA . THR A 1 167 ? -27.745 -16.746 5.696 1.00 88.62 167 THR A CA 1
ATOM 1383 C C . THR A 1 167 ? -27.724 -17.611 6.953 1.00 88.62 167 THR A C 1
ATOM 1385 O O . THR A 1 167 ? -26.858 -18.472 7.080 1.00 88.62 167 THR A O 1
ATOM 1388 N N . GLY A 1 168 ? -28.647 -17.390 7.897 1.00 89.19 168 GLY A N 1
ATOM 1389 C CA . GLY A 1 168 ? -28.623 -18.029 9.214 1.00 89.19 168 GLY A CA 1
ATOM 1390 C C . GLY A 1 168 ? -27.469 -17.545 10.101 1.00 89.19 168 GLY A C 1
ATOM 1391 O O . GLY A 1 168 ? -27.195 -18.137 11.144 1.00 89.19 168 GLY A O 1
ATOM 1392 N N . LEU A 1 169 ? -26.764 -16.484 9.704 1.00 93.12 169 LEU A N 1
ATOM 1393 C CA . LEU A 1 169 ? -25.681 -15.899 10.485 1.00 93.12 169 LEU A CA 1
ATOM 1394 C C . LEU A 1 169 ? -26.240 -14.903 11.491 1.00 93.12 169 LEU A C 1
ATOM 1396 O O . LEU A 1 169 ? -27.104 -14.094 11.162 1.00 93.12 169 LEU A O 1
ATOM 1400 N N . MET A 1 170 ? -25.709 -14.924 12.710 1.00 93.62 170 MET A N 1
ATOM 1401 C CA . MET A 1 170 ? -26.054 -13.935 13.724 1.00 93.62 170 MET A CA 1
ATOM 1402 C C . MET A 1 170 ? -24.974 -12.856 13.785 1.00 93.62 170 MET A C 1
ATOM 1404 O O . MET A 1 170 ? -23.785 -13.137 13.939 1.00 93.62 170 MET A O 1
ATOM 1408 N N . TRP A 1 171 ? -25.410 -11.609 13.667 1.00 94.00 171 TRP A N 1
ATOM 1409 C CA . TRP A 1 171 ? -24.587 -10.412 13.607 1.00 94.00 171 TRP A CA 1
ATOM 1410 C C . TRP A 1 171 ? -24.732 -9.583 14.877 1.00 94.00 171 TRP A C 1
ATOM 1412 O O . TRP A 1 171 ? -25.831 -9.410 15.412 1.00 94.00 171 TRP A O 1
ATOM 1422 N N . ALA A 1 172 ? -23.626 -8.992 15.321 1.00 92.75 172 ALA A N 1
ATOM 1423 C CA . ALA A 1 172 ? -23.680 -7.920 16.301 1.00 92.75 172 ALA A CA 1
ATOM 1424 C C . ALA A 1 172 ? -24.276 -6.663 15.646 1.00 92.75 172 ALA A C 1
ATOM 1426 O O . ALA A 1 172 ? -23.822 -6.232 14.580 1.00 92.75 172 ALA A O 1
ATOM 1427 N N . ARG A 1 173 ? -25.272 -6.038 16.289 1.00 90.81 173 ARG A N 1
ATOM 1428 C CA . ARG A 1 173 ? -25.836 -4.756 15.818 1.00 90.81 173 ARG A CA 1
ATOM 1429 C C . ARG A 1 173 ? -24.873 -3.595 16.014 1.00 90.81 173 ARG A C 1
ATOM 1431 O O . ARG A 1 173 ? -24.921 -2.625 15.261 1.00 90.81 173 ARG A O 1
ATOM 1438 N N . ILE A 1 174 ? -23.971 -3.721 16.978 1.00 90.19 174 ILE A N 1
ATOM 1439 C CA . ILE A 1 174 ? -22.884 -2.777 17.214 1.00 90.19 174 ILE A CA 1
ATOM 1440 C C . ILE A 1 174 ? -21.667 -3.103 16.350 1.00 90.19 174 ILE A C 1
ATOM 1442 O O . ILE A 1 174 ? -21.362 -4.268 16.085 1.00 90.19 174 ILE A O 1
ATOM 1446 N N . SER A 1 175 ? -20.938 -2.063 15.971 1.00 91.44 175 SER A N 1
ATOM 1447 C CA . SER A 1 175 ? -19.546 -2.188 15.549 1.00 91.44 175 SER A CA 1
ATOM 1448 C C . SER A 1 175 ? -18.631 -2.106 16.769 1.00 91.44 175 SER A C 1
ATOM 1450 O O . SER A 1 175 ? -18.987 -1.512 17.791 1.00 91.44 175 SER A O 1
ATOM 1452 N N . ILE A 1 176 ? -17.427 -2.668 16.678 1.00 91.62 176 ILE A N 1
ATOM 1453 C CA . ILE A 1 176 ? -16.455 -2.581 17.773 1.00 91.62 176 ILE A CA 1
ATOM 1454 C C . ILE A 1 176 ? -16.167 -1.104 18.099 1.00 91.62 176 ILE A C 1
ATOM 1456 O O . IL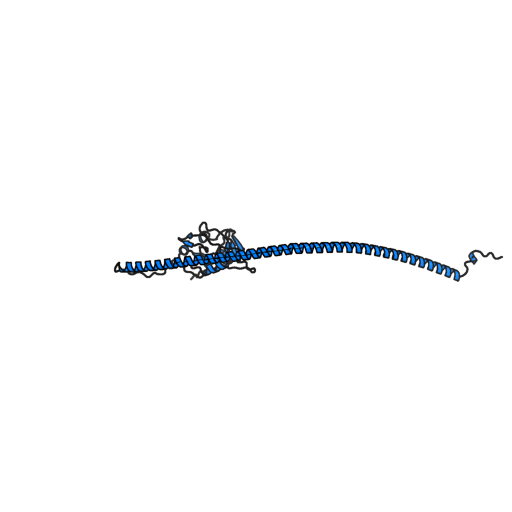E A 1 176 ? -15.881 -0.288 17.221 1.00 91.62 176 ILE A O 1
ATOM 1460 N N . GLY A 1 177 ? -16.262 -0.759 19.386 1.00 88.00 177 GLY A N 1
ATOM 1461 C CA . GLY A 1 177 ? -16.167 0.617 19.886 1.00 88.00 177 GLY A CA 1
ATOM 1462 C C . GLY A 1 177 ? -17.511 1.279 20.200 1.00 88.00 177 GLY A C 1
ATOM 1463 O O . GLY A 1 177 ? -17.513 2.297 20.887 1.00 88.00 177 GLY A O 1
ATOM 1464 N N . GLN A 1 178 ? -18.625 0.689 19.763 1.00 88.94 178 GLN A N 1
ATOM 1465 C CA . GLN A 1 178 ? -19.980 1.111 20.124 1.00 88.94 178 GLN A CA 1
ATOM 1466 C C . GLN A 1 178 ? -20.561 0.238 21.239 1.00 88.94 178 GLN A C 1
ATOM 1468 O O . GLN A 1 178 ? -20.076 -0.860 21.513 1.00 88.94 178 GLN A O 1
ATOM 1473 N N . GLU A 1 179 ? -21.642 0.716 21.848 1.00 89.25 179 GLU A N 1
ATOM 1474 C CA . GLU A 1 179 ? -22.393 0.001 22.878 1.00 89.25 179 GLU A CA 1
ATOM 1475 C C . GLU A 1 179 ? -23.874 -0.090 22.508 1.00 89.25 179 GLU A C 1
ATOM 1477 O O . GLU A 1 179 ? -24.434 0.819 21.894 1.00 89.25 179 GLU A O 1
ATOM 1482 N N . TRP A 1 180 ? -24.522 -1.186 22.902 1.00 89.00 180 TRP A N 1
ATOM 1483 C CA . TRP A 1 180 ? -25.963 -1.360 22.746 1.00 89.00 180 TRP A CA 1
ATOM 1484 C C . TRP A 1 180 ? -26.666 -0.999 24.055 1.00 89.00 180 TRP A C 1
ATOM 1486 O O . TRP A 1 180 ? -26.471 -1.671 25.067 1.00 89.00 180 TRP A O 1
ATOM 1496 N N . LYS A 1 181 ? -27.461 0.076 24.059 1.00 87.81 181 LYS A N 1
ATOM 1497 C CA . LYS A 1 181 ? -28.213 0.540 25.236 1.00 87.81 181 LYS A CA 1
ATOM 1498 C C . LYS A 1 181 ? -29.605 0.995 24.830 1.00 87.81 181 LYS A C 1
ATOM 1500 O O . LYS A 1 181 ? -29.752 1.762 23.885 1.00 87.81 181 LYS A O 1
ATOM 1505 N N . ASN A 1 182 ? -30.626 0.565 25.573 1.00 85.81 182 ASN A N 1
ATOM 1506 C CA . ASN A 1 182 ? -32.023 0.963 25.358 1.00 85.81 182 ASN A CA 1
ATOM 1507 C C . ASN A 1 182 ? -32.476 0.790 23.893 1.00 85.81 182 ASN A C 1
ATOM 1509 O O . ASN A 1 182 ? -33.059 1.701 23.304 1.00 85.81 182 ASN A O 1
ATOM 1513 N N . ASN A 1 183 ? -32.158 -0.367 23.297 1.00 86.19 183 ASN A N 1
ATOM 1514 C CA . ASN A 1 183 ? -32.443 -0.715 21.897 1.00 86.19 183 ASN A CA 1
ATOM 1515 C C . ASN A 1 183 ? -31.831 0.238 20.857 1.00 86.19 183 ASN A C 1
ATOM 1517 O O . ASN A 1 183 ? -32.319 0.327 19.725 1.00 86.19 183 ASN A O 1
ATOM 1521 N N . LYS A 1 184 ? -30.770 0.954 21.248 1.00 85.31 184 LYS A N 1
ATOM 1522 C CA . LYS A 1 184 ? -30.050 1.900 20.404 1.00 85.31 184 LYS A CA 1
ATOM 1523 C C . LYS A 1 184 ? -28.545 1.697 20.461 1.00 85.31 184 LYS A C 1
ATOM 1525 O O . LYS A 1 184 ? -27.982 1.286 21.477 1.00 85.31 184 LYS A O 1
ATOM 1530 N N . ILE A 1 185 ? -27.899 2.040 19.353 1.00 85.94 185 ILE A N 1
ATOM 1531 C CA . ILE A 1 185 ? -26.444 2.149 19.276 1.00 85.94 185 ILE A CA 1
ATOM 1532 C C . ILE A 1 185 ? -26.023 3.458 19.951 1.00 85.94 185 ILE A C 1
ATOM 1534 O O . ILE A 1 185 ? -26.528 4.529 19.612 1.00 85.94 185 ILE A O 1
ATOM 1538 N N . VAL A 1 186 ? -25.093 3.375 20.898 1.00 86.06 186 VAL A N 1
ATOM 1539 C CA . VAL A 1 186 ? -24.498 4.522 21.590 1.00 86.06 186 VAL A CA 1
ATOM 1540 C C . VAL A 1 186 ? -22.993 4.542 21.334 1.00 86.06 186 VAL A C 1
ATOM 1542 O O . VAL A 1 186 ? -22.332 3.503 21.324 1.00 86.06 186 VAL A O 1
ATOM 1545 N N . GLY A 1 187 ? -22.447 5.742 21.145 1.00 85.12 187 GLY A N 1
ATOM 1546 C CA . GLY A 1 187 ? -21.031 5.949 20.858 1.00 85.12 187 GLY A CA 1
ATOM 1547 C C . GLY A 1 187 ? -20.676 5.804 19.377 1.00 85.12 187 GLY A C 1
ATOM 1548 O O . GLY A 1 187 ? -21.521 5.552 18.515 1.00 85.12 187 GLY A O 1
ATOM 1549 N N . SER A 1 188 ? -19.391 5.987 19.089 1.00 84.81 188 SER A N 1
ATOM 1550 C CA . SER A 1 188 ? -18.846 5.964 17.731 1.00 84.81 188 SER A CA 1
ATOM 1551 C C . SER A 1 188 ? -18.060 4.679 17.488 1.00 84.81 188 SER A C 1
ATOM 1553 O O . SER A 1 188 ? -17.351 4.223 18.388 1.00 84.81 188 SER A O 1
ATOM 1555 N N . PRO A 1 189 ? -18.135 4.099 16.280 1.00 88.56 189 PRO A N 1
ATOM 1556 C CA . PRO A 1 189 ? -17.321 2.942 15.950 1.00 88.56 189 PRO A CA 1
ATOM 1557 C C . PRO A 1 189 ? -15.843 3.344 15.932 1.00 88.56 189 PRO A C 1
ATOM 1559 O O . PRO A 1 189 ? -15.498 4.482 15.597 1.00 88.56 189 PRO A O 1
ATOM 1562 N N . LYS A 1 190 ? -14.966 2.416 16.315 1.00 89.19 190 LYS A N 1
ATOM 1563 C CA . LYS A 1 190 ? -13.518 2.638 16.294 1.00 89.19 190 LYS A CA 1
ATOM 1564 C C . LYS A 1 190 ? -12.934 2.101 14.994 1.00 89.19 190 LYS A C 1
ATOM 1566 O O . LYS A 1 190 ? -13.287 1.010 14.555 1.00 89.19 190 LYS A O 1
ATOM 1571 N N . TRP A 1 191 ? -12.017 2.870 14.423 1.00 89.94 191 TRP A N 1
ATOM 1572 C CA . TRP A 1 191 ? -11.124 2.418 13.364 1.00 89.94 191 TRP A CA 1
ATOM 1573 C C . TRP A 1 191 ? -10.016 1.592 14.015 1.00 89.94 191 TRP A C 1
ATOM 1575 O O . TRP A 1 191 ? -9.411 2.035 14.993 1.00 89.94 191 TRP A O 1
ATOM 1585 N N . ILE A 1 192 ? -9.856 0.349 13.568 1.00 88.75 192 ILE A N 1
ATOM 1586 C CA . ILE A 1 192 ? -8.990 -0.635 14.213 1.00 88.75 192 ILE A CA 1
ATOM 1587 C C . ILE A 1 192 ? -8.170 -1.358 13.140 1.00 88.75 192 ILE A C 1
ATOM 1589 O O . ILE A 1 192 ? -8.695 -1.732 12.085 1.00 88.75 192 ILE A O 1
ATOM 1593 N N . ASP A 1 193 ? -6.894 -1.585 13.447 1.00 91.06 193 ASP A N 1
ATOM 1594 C CA . ASP A 1 193 ? -6.029 -2.514 12.722 1.00 91.06 193 ASP A CA 1
ATOM 1595 C C . ASP A 1 193 ? -6.681 -3.903 12.615 1.00 91.06 193 ASP A C 1
ATOM 1597 O O . ASP A 1 193 ? -7.294 -4.414 13.558 1.00 91.06 193 ASP A O 1
ATOM 1601 N N . TRP A 1 194 ? -6.502 -4.552 11.470 1.00 92.56 194 TRP A N 1
ATOM 1602 C CA . TRP A 1 194 ? -7.137 -5.831 11.179 1.00 92.56 194 TRP A CA 1
ATOM 1603 C C . TRP A 1 194 ? -6.822 -6.930 12.208 1.00 92.56 194 TRP A C 1
ATOM 1605 O O . TRP A 1 194 ? -7.734 -7.636 12.648 1.00 92.56 194 TRP A O 1
ATOM 1615 N N . ARG A 1 195 ? -5.556 -7.068 12.639 1.00 90.12 195 ARG A N 1
ATOM 1616 C CA . ARG A 1 195 ? -5.147 -8.140 13.569 1.00 90.12 195 ARG A CA 1
ATOM 1617 C C . ARG A 1 195 ? -5.752 -7.926 14.947 1.00 90.12 195 ARG A C 1
ATOM 1619 O O . ARG A 1 195 ? -6.340 -8.845 15.518 1.00 90.12 195 ARG A O 1
ATOM 1626 N N . LYS A 1 196 ? -5.647 -6.698 15.464 1.00 92.31 196 LYS A N 1
ATOM 1627 C CA . LYS A 1 196 ? -6.304 -6.310 16.722 1.00 92.31 196 LYS A CA 1
ATOM 1628 C C . LYS A 1 196 ? -7.811 -6.530 16.632 1.00 92.31 196 LYS A C 1
ATOM 1630 O O . LYS A 1 196 ? -8.443 -6.982 17.581 1.00 92.31 196 LYS A O 1
ATOM 1635 N N . GLY A 1 197 ? -8.366 -6.239 15.469 1.00 91.62 197 GLY A N 1
ATOM 1636 C CA . GLY A 1 197 ? -9.752 -6.443 15.133 1.00 91.62 197 GLY A CA 1
ATOM 1637 C C . GLY A 1 197 ? -10.266 -7.871 15.229 1.00 91.62 197 GLY A C 1
ATOM 1638 O O . GLY A 1 197 ? -11.292 -8.116 15.867 1.00 91.62 197 GLY A O 1
ATOM 1639 N N . SER A 1 198 ? -9.532 -8.807 14.626 1.00 92.50 198 SER A N 1
ATOM 1640 C CA . SER A 1 198 ? -9.825 -10.239 14.721 1.00 92.50 198 SER A CA 1
ATOM 1641 C C . SER A 1 198 ? -9.847 -10.689 16.182 1.00 92.50 198 SER A C 1
ATOM 1643 O O . SER A 1 198 ? -10.819 -11.292 16.633 1.00 92.50 198 SER A O 1
ATOM 1645 N N . HIS A 1 199 ? -8.836 -10.285 16.955 1.00 93.25 199 HIS A N 1
ATOM 1646 C CA . HIS A 1 199 ? -8.735 -10.641 18.369 1.00 93.25 199 HIS A CA 1
ATOM 1647 C C . HIS A 1 199 ? -9.868 -10.049 19.229 1.00 93.25 199 HIS A C 1
ATOM 1649 O O . HIS A 1 199 ? -10.381 -10.693 20.146 1.00 93.25 199 HIS A O 1
ATOM 1655 N N . LEU A 1 200 ? -10.307 -8.823 18.927 1.00 93.69 200 LEU A N 1
ATOM 1656 C CA . LEU A 1 200 ? -11.450 -8.208 19.607 1.00 93.69 200 LEU A CA 1
ATOM 1657 C C . LEU A 1 200 ? -12.766 -8.934 19.311 1.00 93.69 200 LEU A C 1
ATOM 1659 O O . LEU A 1 200 ? -13.631 -8.965 20.180 1.00 93.69 200 LEU A O 1
ATOM 1663 N N . CYS A 1 201 ? -12.920 -9.535 18.127 1.00 94.12 201 CYS A N 1
ATOM 1664 C CA . CYS A 1 201 ? -14.078 -10.383 17.845 1.00 94.12 201 CYS A CA 1
ATOM 1665 C C . CYS A 1 201 ? -14.029 -11.667 18.683 1.00 94.12 201 CYS A C 1
ATOM 1667 O O . CYS A 1 201 ? -15.012 -11.984 19.337 1.00 94.12 201 CYS A O 1
ATOM 1669 N N . GLU A 1 202 ? -12.883 -12.347 18.734 1.00 92.88 202 GLU A N 1
ATOM 1670 C CA . GLU A 1 202 ? -12.708 -13.607 19.483 1.00 92.88 202 GLU A CA 1
ATOM 1671 C C . GLU A 1 202 ? -12.918 -13.454 20.997 1.00 92.88 202 GLU A C 1
ATOM 1673 O O . GLU A 1 202 ? -13.327 -14.388 21.683 1.00 92.88 202 GLU A O 1
ATOM 1678 N N . THR A 1 203 ? -12.638 -12.268 21.537 1.00 92.81 203 THR A N 1
ATOM 1679 C CA . THR A 1 203 ? -12.799 -11.959 22.966 1.00 92.81 203 THR A CA 1
ATOM 1680 C C . THR A 1 203 ? -14.141 -11.298 23.296 1.00 92.81 203 THR A C 1
ATOM 1682 O O . THR A 1 203 ? -14.445 -11.075 24.474 1.00 92.81 203 THR A O 1
ATOM 1685 N N . LEU A 1 204 ? -14.966 -11.000 22.284 1.00 91.38 204 LEU A N 1
ATOM 1686 C CA . LEU A 1 204 ? -16.261 -10.352 22.460 1.00 91.38 204 LEU A CA 1
ATOM 1687 C C . LEU A 1 204 ? -17.221 -11.268 23.223 1.00 91.38 204 LEU A C 1
ATOM 1689 O O . LEU A 1 204 ? -17.431 -12.425 22.865 1.00 91.38 204 LEU A O 1
ATOM 1693 N N . LYS A 1 205 ? -17.863 -10.715 24.255 1.00 92.50 205 LYS A N 1
ATOM 1694 C CA . LYS A 1 205 ? -18.974 -11.351 24.967 1.00 92.50 205 LYS A CA 1
ATOM 1695 C C . LYS A 1 205 ? -20.223 -10.506 24.781 1.00 92.50 205 LYS A C 1
ATOM 1697 O O . LYS A 1 205 ? -20.332 -9.431 25.366 1.00 92.50 205 LYS A O 1
ATOM 1702 N N . LEU A 1 206 ? -21.152 -10.985 23.962 1.00 89.38 206 LEU A N 1
ATOM 1703 C CA . LEU A 1 206 ? -22.388 -10.278 23.620 1.00 89.38 206 LEU A CA 1
ATOM 1704 C C . LEU A 1 206 ? -23.551 -11.266 23.584 1.00 89.38 206 LEU A C 1
ATOM 1706 O O . LEU A 1 206 ? -23.390 -12.373 23.076 1.00 89.38 206 LEU A O 1
ATOM 1710 N N . ALA A 1 207 ? -24.703 -10.867 24.134 1.00 88.62 207 ALA A N 1
ATOM 1711 C CA . ALA A 1 207 ? -25.923 -11.682 24.179 1.00 88.62 207 ALA A CA 1
ATOM 1712 C C . ALA A 1 207 ? -25.736 -13.084 24.808 1.00 88.62 207 ALA A C 1
ATOM 1714 O O . ALA A 1 207 ? -26.422 -14.033 24.453 1.00 88.62 207 ALA A O 1
ATOM 1715 N N . GLY A 1 208 ? -24.784 -13.232 25.739 1.00 88.38 208 GLY A N 1
ATOM 1716 C CA . GLY A 1 208 ? -24.456 -14.526 26.356 1.00 88.38 208 GLY A CA 1
ATOM 1717 C C . GLY A 1 208 ? -23.545 -15.430 25.515 1.00 88.38 208 GLY A C 1
ATOM 1718 O O . GLY A 1 208 ? -23.245 -16.545 25.932 1.00 88.38 208 GLY A O 1
ATOM 1719 N N . TYR A 1 209 ? -23.060 -14.947 24.371 1.00 90.50 209 TYR A N 1
ATOM 1720 C CA . TYR A 1 209 ? -22.210 -15.686 23.443 1.00 90.50 209 TYR A CA 1
ATOM 1721 C C . TYR A 1 209 ? -20.766 -15.182 23.440 1.00 90.50 209 TYR A C 1
ATOM 1723 O O . TYR A 1 209 ? -20.524 -13.991 23.641 1.00 90.50 209 TYR A O 1
ATOM 1731 N N . ASN A 1 210 ? -19.823 -16.091 23.183 1.00 92.50 210 ASN A N 1
ATOM 1732 C CA . ASN A 1 210 ? -18.372 -15.865 23.203 1.00 92.50 210 ASN A CA 1
ATOM 1733 C C . ASN A 1 210 ? -17.633 -16.473 21.990 1.00 92.50 210 ASN A C 1
ATOM 1735 O O . ASN A 1 210 ? -16.413 -16.557 21.998 1.00 92.50 210 ASN A O 1
ATOM 1739 N N . ASP A 1 211 ? -18.363 -16.926 20.975 1.00 93.00 211 ASP A N 1
ATOM 1740 C CA . ASP A 1 211 ? -17.874 -17.538 19.731 1.00 93.00 211 ASP A CA 1
ATOM 1741 C C . ASP A 1 211 ? -18.009 -16.573 18.539 1.00 93.00 211 ASP A C 1
ATOM 1743 O O . ASP A 1 211 ? -18.296 -16.963 17.405 1.00 93.00 211 ASP A O 1
ATOM 1747 N N . TRP A 1 212 ? -17.835 -15.283 18.820 1.00 95.75 212 TRP A N 1
ATOM 1748 C CA . TRP A 1 212 ? -17.846 -14.216 17.833 1.00 95.75 212 TRP A CA 1
ATOM 1749 C C . TRP A 1 212 ? -16.548 -14.224 17.021 1.00 95.75 212 TRP A C 1
ATOM 1751 O O . TRP A 1 212 ? -15.460 -14.447 17.545 1.00 95.75 212 TRP A O 1
ATOM 1761 N N . ARG A 1 213 ? -16.657 -13.962 15.719 1.00 96.25 213 ARG A N 1
ATOM 1762 C CA . ARG A 1 213 ? -15.524 -13.925 14.791 1.00 96.25 213 ARG A CA 1
ATOM 1763 C C . ARG A 1 213 ? -15.660 -12.791 13.787 1.00 96.25 213 ARG A C 1
ATOM 1765 O O . ARG A 1 213 ? -16.733 -12.209 13.610 1.00 96.25 213 ARG A O 1
ATOM 1772 N N . LEU A 1 214 ? -14.561 -12.503 13.102 1.00 95.38 214 LEU A N 1
ATOM 1773 C CA . LEU A 1 214 ? -14.572 -11.624 11.943 1.00 95.38 214 LEU A CA 1
ATOM 1774 C C . LEU A 1 214 ? -15.259 -12.343 10.755 1.00 95.38 214 LEU A C 1
ATOM 1776 O O . LEU A 1 214 ? -15.002 -13.536 10.535 1.00 95.38 214 LEU A O 1
ATOM 1780 N N . PRO A 1 215 ? -16.144 -11.671 9.997 1.00 95.69 215 PRO A N 1
ATOM 1781 C CA . PRO A 1 215 ? -16.829 -12.272 8.857 1.00 95.69 215 PRO A CA 1
ATOM 1782 C C . PRO A 1 215 ? -15.867 -12.499 7.697 1.00 95.69 215 PRO A C 1
ATOM 1784 O O . PRO A 1 215 ? -14.937 -11.723 7.494 1.00 95.69 215 PRO A O 1
ATOM 1787 N N . THR A 1 216 ? -16.113 -13.527 6.893 1.00 95.12 216 THR A N 1
ATOM 1788 C CA . THR A 1 216 ? -15.458 -13.672 5.586 1.00 95.12 216 THR A CA 1
ATOM 1789 C C . THR A 1 216 ? -15.974 -12.613 4.611 1.00 95.12 216 THR A C 1
ATOM 1791 O O . THR A 1 216 ? -17.036 -12.022 4.828 1.00 95.12 216 THR A O 1
ATOM 1794 N N . ILE A 1 217 ? -15.252 -12.367 3.513 1.00 94.44 217 ILE A N 1
ATOM 1795 C CA . ILE A 1 217 ? -15.680 -11.362 2.532 1.00 94.44 217 ILE A CA 1
ATOM 1796 C C . ILE A 1 217 ? -17.046 -11.692 1.920 1.00 94.44 217 ILE A C 1
ATOM 1798 O O . ILE A 1 217 ? -17.858 -10.793 1.722 1.00 94.44 217 ILE A O 1
ATOM 1802 N N . ASN A 1 218 ? -17.331 -12.978 1.700 1.00 92.75 218 ASN A N 1
ATOM 1803 C CA . ASN A 1 218 ? -18.605 -13.433 1.147 1.00 92.75 218 ASN A CA 1
ATOM 1804 C C . ASN A 1 218 ? -19.760 -13.165 2.116 1.00 92.75 218 ASN A C 1
ATOM 1806 O O . ASN A 1 218 ? -20.798 -12.662 1.699 1.00 92.75 218 ASN A O 1
ATOM 1810 N N . GLU A 1 219 ? -19.568 -13.442 3.408 1.00 94.06 219 GLU A N 1
ATOM 1811 C CA . GLU A 1 219 ? -20.569 -13.159 4.443 1.00 94.06 219 GLU A CA 1
ATOM 1812 C C . GLU A 1 219 ? -20.799 -11.655 4.586 1.00 94.06 219 GLU A C 1
ATOM 1814 O O . GLU A 1 219 ? -21.939 -11.201 4.602 1.00 94.06 219 GLU A O 1
ATOM 1819 N N . LEU A 1 220 ? -19.725 -10.863 4.633 1.00 92.38 220 LEU A N 1
ATOM 1820 C CA . LEU A 1 220 ? -19.821 -9.412 4.770 1.00 92.38 220 LEU A CA 1
ATOM 1821 C C . LEU A 1 220 ? -20.498 -8.762 3.555 1.00 92.38 220 LEU A C 1
ATOM 1823 O O . LEU A 1 220 ? -21.286 -7.832 3.718 1.00 92.38 220 LEU A O 1
ATOM 1827 N N . ALA A 1 221 ? -20.249 -9.280 2.350 1.00 90.62 221 ALA A N 1
ATOM 1828 C CA . ALA A 1 221 ? -20.883 -8.809 1.123 1.00 90.62 221 ALA A CA 1
ATOM 1829 C C . ALA A 1 221 ? -22.403 -9.048 1.102 1.00 90.62 221 ALA A C 1
ATOM 1831 O O . ALA A 1 221 ? -23.117 -8.268 0.475 1.00 90.62 221 ALA A O 1
ATOM 1832 N N . THR A 1 222 ? -22.927 -10.051 1.822 1.00 89.75 222 THR A N 1
ATOM 1833 C CA . THR A 1 222 ? -24.389 -10.275 1.913 1.00 89.75 222 THR A CA 1
ATOM 1834 C C . THR A 1 222 ? -25.135 -9.119 2.579 1.00 89.75 222 THR A C 1
ATOM 1836 O O . THR A 1 222 ? -26.323 -8.915 2.327 1.00 89.75 222 THR A O 1
ATOM 1839 N N . LEU A 1 223 ? -24.432 -8.326 3.392 1.00 87.88 223 LEU A N 1
ATOM 1840 C CA . LEU A 1 223 ? -24.993 -7.155 4.048 1.00 87.88 223 LEU A CA 1
ATOM 1841 C C . LEU A 1 223 ? -25.106 -5.941 3.120 1.00 87.88 223 LEU A C 1
ATOM 1843 O O . LEU A 1 223 ? -25.764 -4.973 3.493 1.00 87.88 223 LEU A O 1
ATOM 1847 N N . MET A 1 224 ? -24.472 -5.953 1.946 1.00 85.25 224 MET A N 1
ATOM 1848 C CA . MET A 1 224 ? -24.392 -4.808 1.036 1.00 85.25 224 MET A CA 1
ATOM 1849 C C . MET A 1 224 ? -25.674 -4.638 0.210 1.00 85.25 224 MET A C 1
ATOM 1851 O O . MET A 1 224 ? -26.157 -5.584 -0.411 1.00 85.25 224 MET A O 1
ATOM 1855 N N . SER A 1 225 ? -26.222 -3.420 0.166 1.00 76.62 225 SER A N 1
ATOM 1856 C CA . SER A 1 225 ? -27.405 -3.116 -0.649 1.00 76.62 225 SER A CA 1
ATOM 1857 C C . SER A 1 225 ? -27.124 -3.255 -2.151 1.00 76.62 225 SER A C 1
ATOM 1859 O O . SER A 1 225 ? -26.135 -2.725 -2.664 1.00 76.62 225 SER A O 1
ATOM 1861 N N . ALA A 1 226 ? -28.041 -3.895 -2.885 1.00 65.62 226 ALA A N 1
ATOM 1862 C CA . ALA A 1 226 ? -27.945 -4.084 -4.337 1.00 65.62 226 ALA A CA 1
ATOM 1863 C C . ALA A 1 226 ? -27.905 -2.756 -5.125 1.00 65.62 226 ALA A C 1
ATOM 1865 O O . ALA A 1 226 ? -27.357 -2.701 -6.225 1.00 65.62 226 ALA A O 1
ATOM 1866 N N . ASN A 1 227 ? -28.419 -1.667 -4.537 1.00 64.12 227 ASN A N 1
ATOM 1867 C CA . ASN A 1 227 ? -28.463 -0.334 -5.149 1.00 64.12 227 ASN A CA 1
ATOM 1868 C C . ASN A 1 227 ? -27.229 0.536 -4.824 1.00 64.12 227 ASN A C 1
ATOM 1870 O O . ASN A 1 227 ? -27.240 1.743 -5.059 1.00 64.12 227 ASN A O 1
ATOM 1874 N N . ARG A 1 228 ? -26.136 -0.100 -4.370 1.00 57.81 228 ARG A N 1
ATOM 1875 C CA . ARG A 1 228 ? -24.751 0.414 -4.313 1.00 57.81 228 ARG A CA 1
ATOM 1876 C C . ARG A 1 228 ? -24.372 1.342 -3.156 1.00 57.81 228 ARG A C 1
ATOM 1878 O O . ARG A 1 228 ? -23.240 1.809 -3.145 1.00 57.81 228 ARG A O 1
ATOM 1885 N N . LYS A 1 229 ? -25.237 1.571 -2.163 1.00 68.75 229 LYS A N 1
ATOM 1886 C CA . LYS A 1 229 ? -24.857 2.227 -0.895 1.00 68.75 229 LYS A CA 1
ATOM 1887 C C . LYS A 1 229 ? -25.646 1.667 0.281 1.00 68.75 229 LYS A C 1
ATOM 1889 O O . LYS A 1 229 ? -26.839 1.400 0.153 1.00 68.75 229 LYS A O 1
ATOM 1894 N N . GLY A 1 230 ? -24.977 1.525 1.418 1.00 68.12 230 GLY A N 1
ATOM 1895 C CA . GLY A 1 230 ? -25.596 1.124 2.676 1.00 68.12 230 GLY A CA 1
ATOM 1896 C C . GLY A 1 230 ? -25.848 -0.376 2.819 1.00 68.12 230 GLY A C 1
ATOM 1897 O O . GLY A 1 230 ? -25.403 -1.208 2.021 1.00 68.12 230 GLY A O 1
ATOM 1898 N N . TYR A 1 231 ? -26.553 -0.711 3.895 1.00 73.94 231 TYR A N 1
ATOM 1899 C CA . TYR A 1 231 ? -26.895 -2.082 4.252 1.00 73.94 231 TYR A CA 1
ATOM 1900 C C . TYR A 1 231 ? -28.206 -2.518 3.583 1.00 73.94 231 TYR A C 1
ATOM 1902 O O . TYR A 1 231 ? -29.121 -1.711 3.447 1.00 73.94 231 TYR A O 1
ATOM 1910 N N . VAL A 1 232 ? -28.353 -3.808 3.253 1.00 71.44 232 VAL A N 1
ATOM 1911 C CA . VAL A 1 232 ? -29.648 -4.388 2.822 1.00 71.44 232 VAL A CA 1
ATOM 1912 C C . VAL A 1 232 ? -30.736 -4.139 3.874 1.00 71.44 232 VAL A C 1
ATOM 1914 O O . VAL A 1 232 ? -31.884 -3.885 3.530 1.00 71.44 232 VAL A O 1
ATOM 1917 N N . ASN A 1 233 ? -30.358 -4.166 5.155 1.00 71.31 233 ASN A N 1
ATOM 1918 C CA . ASN A 1 233 ? -31.235 -3.912 6.295 1.00 71.31 233 ASN A CA 1
ATOM 1919 C C . ASN A 1 233 ? -30.733 -2.708 7.106 1.00 71.31 23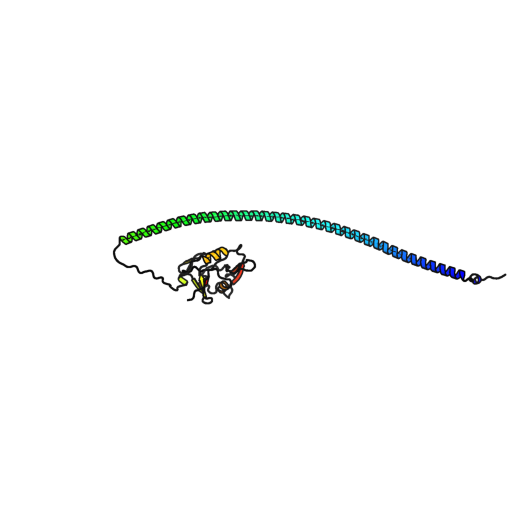3 ASN A C 1
ATOM 1921 O O . ASN A 1 233 ? -30.302 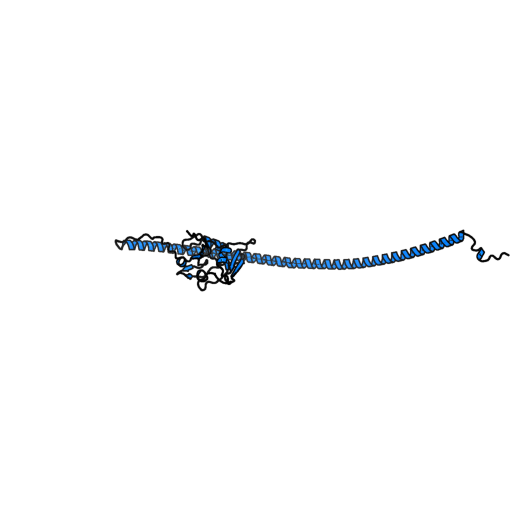-2.847 8.253 1.00 71.31 233 ASN A O 1
ATOM 1925 N N . GLU A 1 234 ? -30.766 -1.522 6.497 1.00 66.31 234 GLU A N 1
ATOM 1926 C CA . GLU A 1 234 ? -30.236 -0.275 7.070 1.00 66.31 234 GLU A CA 1
ATOM 1927 C C . GLU A 1 234 ? -30.762 -0.004 8.490 1.00 66.31 234 GLU A C 1
ATOM 1929 O O . GLU A 1 234 ? -29.985 0.221 9.413 1.00 66.31 234 GLU A O 1
ATOM 1934 N N . ASN A 1 235 ? -32.062 -0.191 8.726 1.00 69.50 235 ASN A N 1
ATOM 1935 C CA . ASN A 1 235 ? -32.677 0.035 10.041 1.00 69.50 235 ASN A CA 1
ATOM 1936 C C . ASN A 1 235 ? -32.222 -0.952 11.137 1.00 69.50 235 ASN A C 1
ATOM 1938 O O . ASN A 1 235 ? -32.452 -0.713 12.324 1.00 69.50 235 ASN A O 1
ATOM 1942 N N . ILE A 1 236 ? -31.599 -2.072 10.759 1.00 74.94 236 ILE A N 1
ATOM 1943 C CA . ILE A 1 236 ? -31.189 -3.137 11.680 1.00 74.94 236 ILE A CA 1
ATOM 1944 C C . ILE A 1 236 ? -29.745 -2.941 12.152 1.00 74.94 236 ILE A C 1
ATOM 1946 O O . ILE A 1 236 ? -29.477 -3.090 13.349 1.00 74.94 236 ILE A O 1
ATOM 1950 N N . LEU A 1 237 ? -28.833 -2.615 11.230 1.00 76.62 237 LEU A N 1
ATOM 1951 C CA . LEU A 1 237 ? -27.383 -2.561 11.479 1.00 76.62 237 LEU A CA 1
ATOM 1952 C C . LEU A 1 237 ? -26.795 -1.14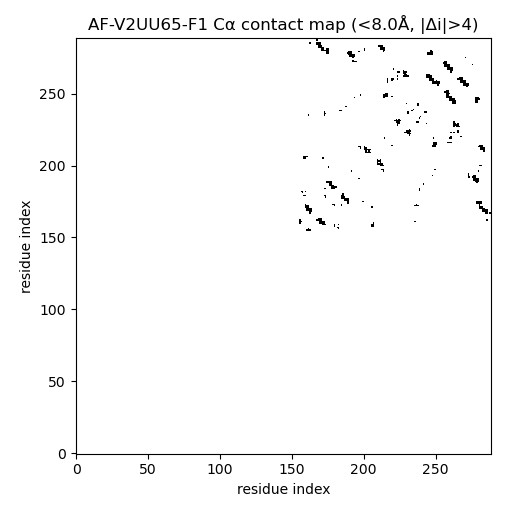5 11.460 1.00 76.62 237 LEU A C 1
ATOM 1954 O O . LEU A 1 237 ? -25.673 -0.940 11.931 1.00 76.62 237 LEU A O 1
ATOM 1958 N N . SER A 1 238 ? -27.547 -0.167 10.961 1.00 66.25 238 SER A N 1
ATOM 1959 C CA . SER A 1 238 ? -27.186 1.248 10.949 1.00 66.25 238 SER A CA 1
ATOM 1960 C C . SER A 1 238 ? -28.382 2.074 11.410 1.00 66.25 238 SER A C 1
ATOM 1962 O O . SER A 1 238 ? -29.094 2.683 10.616 1.00 66.25 238 SER A O 1
ATOM 1964 N N . GLN A 1 239 ? -28.622 2.100 12.722 1.00 58.81 239 GLN A N 1
ATOM 1965 C CA . GLN A 1 239 ? -29.609 3.032 13.257 1.00 58.81 239 GLN A CA 1
ATOM 1966 C C . GLN A 1 239 ? -29.138 4.479 13.030 1.00 58.81 239 GLN A C 1
ATOM 1968 O O . GLN A 1 239 ? -27.962 4.804 13.238 1.00 58.81 239 GLN A O 1
ATOM 1973 N N . SER A 1 240 ? -30.088 5.290 12.550 1.00 43.66 240 SER A N 1
ATOM 1974 C CA . SER A 1 240 ? -30.006 6.688 12.105 1.00 43.66 240 SER A CA 1
ATOM 1975 C C . SER A 1 240 ? -28.763 7.452 12.583 1.00 43.66 240 SER A C 1
ATOM 1977 O O . SER A 1 240 ? -28.657 7.815 13.753 1.00 43.66 240 SER A O 1
ATOM 1979 N N . GLY A 1 241 ? -27.837 7.719 11.655 1.00 47.06 241 GLY A N 1
ATOM 1980 C CA . GLY A 1 241 ? -26.629 8.527 11.882 1.00 47.06 241 GLY A CA 1
ATOM 1981 C C . GLY A 1 241 ? -25.326 7.740 12.056 1.00 47.06 241 GLY A C 1
ATOM 1982 O O . GLY A 1 241 ? -24.254 8.342 12.136 1.00 47.06 241 GLY A O 1
ATOM 1983 N N . SER A 1 242 ? -25.379 6.405 12.074 1.00 51.81 242 SER A N 1
ATOM 1984 C CA . SER A 1 242 ? -24.173 5.570 12.058 1.00 51.81 242 SER A CA 1
ATOM 1985 C C . SER A 1 242 ? -23.455 5.712 10.712 1.00 51.81 242 SER A C 1
ATOM 1987 O O . SER A 1 242 ? -23.990 5.302 9.685 1.00 51.81 242 SER A O 1
ATOM 1989 N N . LYS A 1 243 ? -22.250 6.303 10.707 1.00 57.81 243 LYS A N 1
ATOM 1990 C CA . LYS A 1 243 ? -21.437 6.468 9.492 1.00 57.81 243 LYS A CA 1
ATOM 1991 C C . LYS A 1 243 ? -21.268 5.127 8.770 1.00 57.81 243 LYS A C 1
ATOM 1993 O O . LYS A 1 243 ? -20.765 4.162 9.352 1.00 57.81 243 LYS A O 1
ATOM 1998 N N . LEU A 1 244 ? -21.654 5.101 7.495 1.00 72.88 244 LEU A N 1
ATOM 1999 C CA . LEU A 1 244 ? -21.182 4.095 6.552 1.00 72.88 244 LEU A CA 1
ATOM 2000 C C . LEU A 1 244 ? -19.656 4.214 6.443 1.00 72.88 244 LEU A C 1
ATOM 2002 O O . LEU A 1 244 ? -19.085 5.290 6.636 1.00 72.88 244 LEU A O 1
ATOM 2006 N N . GLY A 1 245 ? -18.986 3.096 6.202 1.00 84.19 245 GLY A N 1
ATOM 2007 C CA . GLY A 1 245 ? -17.533 3.064 6.150 1.00 84.19 245 GLY A CA 1
ATOM 2008 C C . GLY A 1 245 ? -17.014 1.717 5.687 1.00 84.19 245 GLY A C 1
ATOM 2009 O O . GLY A 1 245 ? -17.788 0.812 5.367 1.00 84.19 245 GLY A O 1
ATOM 2010 N N . PHE A 1 246 ? -15.692 1.603 5.665 1.00 89.94 246 PHE A N 1
ATOM 2011 C CA . PHE A 1 246 ? -15.001 0.379 5.301 1.00 89.94 246 PHE A CA 1
ATOM 2012 C C . PHE A 1 246 ? -14.964 -0.596 6.480 1.00 89.94 246 PHE A C 1
ATOM 2014 O O . PHE A 1 246 ? -14.505 -0.235 7.564 1.00 89.94 246 PHE A O 1
ATOM 2021 N N . TYR A 1 247 ? -15.441 -1.821 6.260 1.00 92.81 247 TYR A N 1
ATOM 2022 C CA . TYR A 1 247 ? -15.428 -2.902 7.240 1.00 92.81 247 TYR A CA 1
ATOM 2023 C C . TYR A 1 247 ? -14.489 -4.017 6.807 1.00 92.81 247 TYR A C 1
ATOM 2025 O O . TYR A 1 247 ? -14.573 -4.508 5.680 1.00 92.81 247 TYR A O 1
ATOM 2033 N N . TRP A 1 248 ? -13.640 -4.450 7.732 1.00 95.00 248 TRP A N 1
ATOM 2034 C CA . TRP A 1 248 ? -12.738 -5.570 7.517 1.00 95.00 248 TRP A CA 1
ATOM 2035 C C . TRP A 1 248 ? -13.474 -6.905 7.409 1.00 95.00 248 TRP A C 1
ATOM 2037 O O . TRP A 1 248 ? -14.419 -7.172 8.153 1.00 95.00 248 TRP A O 1
ATOM 2047 N N . SER A 1 249 ? -12.960 -7.777 6.542 1.00 94.69 249 SER A N 1
ATOM 2048 C CA . SER A 1 249 ? -13.258 -9.209 6.547 1.00 94.69 249 SER A CA 1
ATOM 2049 C C . SER A 1 249 ? -12.037 -10.016 6.997 1.00 94.69 249 SER A C 1
ATOM 2051 O O . SER A 1 249 ? -10.926 -9.495 7.056 1.00 94.69 249 SER A O 1
ATOM 2053 N N . SER A 1 250 ? -12.213 -11.301 7.291 1.00 93.69 250 SER A N 1
ATOM 2054 C CA . SER A 1 250 ? -11.126 -12.250 7.564 1.00 93.69 250 SER A CA 1
ATOM 2055 C C . SER A 1 250 ? -10.429 -12.767 6.301 1.00 93.69 250 SER A C 1
ATOM 2057 O O . SER A 1 250 ? -9.448 -13.501 6.406 1.00 93.69 250 SER A O 1
ATOM 2059 N N . SER A 1 251 ? -10.907 -12.396 5.110 1.00 91.25 251 SER A N 1
ATOM 2060 C CA . SER A 1 251 ? -10.375 -12.882 3.838 1.00 91.25 251 SER A CA 1
ATOM 2061 C C . SER A 1 251 ? -9.129 -12.100 3.416 1.00 91.25 251 SER A C 1
ATOM 2063 O O . SER A 1 251 ? -9.153 -10.873 3.292 1.00 91.25 251 SER A O 1
ATOM 2065 N N . SER A 1 252 ? -8.036 -12.824 3.171 1.00 87.12 252 SER A N 1
ATOM 2066 C CA . SER A 1 252 ? -6.784 -12.288 2.640 1.00 87.12 252 SER A CA 1
ATOM 2067 C C . SER A 1 252 ? -6.593 -12.658 1.168 1.00 87.12 252 SER A C 1
ATOM 2069 O O . SER A 1 252 ? -7.174 -13.608 0.648 1.00 87.12 252 SER A O 1
ATOM 2071 N N . THR A 1 253 ? -5.761 -11.880 0.486 1.00 81.12 253 THR A N 1
ATOM 2072 C CA . THR A 1 253 ? -5.324 -12.116 -0.893 1.00 81.12 253 THR A CA 1
ATOM 2073 C C . THR A 1 253 ? -3.935 -12.753 -0.922 1.00 81.12 253 THR A C 1
ATOM 2075 O O . THR A 1 253 ? -3.193 -12.704 0.062 1.00 81.12 253 THR A O 1
ATOM 2078 N N . GLN A 1 254 ? -3.541 -13.287 -2.082 1.00 71.88 254 GLN A N 1
ATOM 2079 C CA . GLN A 1 254 ? -2.221 -13.896 -2.301 1.00 71.88 254 GLN A CA 1
ATOM 2080 C C . GLN A 1 254 ? -1.046 -12.948 -1.983 1.00 71.88 254 GLN A C 1
ATOM 2082 O O . GLN A 1 254 ? 0.034 -13.407 -1.623 1.00 71.88 254 GLN A O 1
ATOM 2087 N N . TYR A 1 255 ? -1.262 -11.630 -2.053 1.00 72.06 255 TYR A N 1
ATOM 2088 C CA . TYR A 1 255 ? -0.250 -10.598 -1.798 1.00 72.06 255 TYR A CA 1
ATOM 2089 C C . TYR A 1 255 ? -0.374 -9.955 -0.413 1.00 72.06 255 TYR A C 1
ATOM 2091 O O . TYR A 1 255 ? -0.021 -8.791 -0.237 1.00 72.06 255 TYR A O 1
ATOM 2099 N N . SER A 1 256 ? -0.895 -10.678 0.585 1.00 74.62 256 SER A N 1
ATOM 2100 C CA . SER A 1 256 ? -1.048 -10.218 1.981 1.00 74.62 256 SER A CA 1
ATOM 2101 C C . SER A 1 256 ? -1.954 -8.991 2.199 1.00 74.62 256 SER A C 1
ATOM 2103 O O . SER A 1 256 ? -2.046 -8.470 3.312 1.00 74.62 256 SER A O 1
ATOM 2105 N N . GLY A 1 257 ? -2.675 -8.552 1.164 1.00 84.88 257 GLY A N 1
ATOM 2106 C CA . GLY A 1 257 ? -3.755 -7.578 1.292 1.00 84.88 257 GLY A CA 1
ATOM 2107 C C . GLY A 1 257 ? -4.988 -8.222 1.920 1.00 84.88 257 GLY A C 1
ATOM 2108 O O . GLY A 1 257 ? -5.312 -9.366 1.601 1.00 84.88 257 GLY A O 1
ATOM 2109 N N . ILE A 1 258 ? -5.675 -7.492 2.788 1.00 91.00 258 ILE A N 1
ATOM 2110 C CA . ILE A 1 258 ? -6.908 -7.929 3.439 1.00 91.00 258 ILE A CA 1
ATOM 2111 C C . ILE A 1 258 ? -8.098 -7.289 2.727 1.00 91.00 258 ILE A C 1
ATOM 2113 O O . ILE A 1 258 ? -8.067 -6.105 2.387 1.00 91.00 258 ILE A O 1
ATOM 2117 N N . GLN A 1 259 ? -9.146 -8.073 2.491 1.00 92.94 259 GLN A N 1
ATOM 2118 C CA . GLN A 1 259 ? -10.365 -7.602 1.845 1.00 92.94 259 GLN A CA 1
ATOM 2119 C C . GLN A 1 259 ? -11.360 -7.043 2.862 1.00 92.94 259 GLN A C 1
ATOM 2121 O O . GLN A 1 259 ? -11.434 -7.481 4.013 1.00 92.94 259 GLN A O 1
ATOM 2126 N N . GLY A 1 260 ? -12.186 -6.110 2.412 1.00 92.56 260 GLY A N 1
ATOM 2127 C CA . GLY A 1 260 ? -13.314 -5.593 3.170 1.00 92.56 260 GLY A CA 1
ATOM 2128 C C . GLY A 1 260 ? -14.362 -4.958 2.267 1.00 92.56 260 GLY A C 1
ATOM 2129 O O . GLY A 1 260 ? -14.167 -4.833 1.056 1.00 92.56 260 GLY A O 1
ATOM 2130 N N . VAL A 1 261 ? -15.480 -4.560 2.862 1.00 91.25 261 VAL A N 1
ATOM 2131 C CA . VAL A 1 261 ? -16.590 -3.907 2.157 1.00 91.25 261 VAL A CA 1
ATOM 2132 C C . VAL A 1 261 ? -16.631 -2.441 2.555 1.00 91.25 261 VAL A C 1
ATOM 2134 O O . VAL A 1 261 ? -16.722 -2.117 3.738 1.00 91.25 261 VAL A O 1
ATOM 2137 N N . ASP A 1 262 ? -16.589 -1.553 1.567 1.00 89.81 262 ASP A N 1
ATOM 2138 C CA . ASP A 1 262 ? -16.883 -0.135 1.749 1.00 89.81 262 ASP A CA 1
ATOM 2139 C C . ASP A 1 262 ? -18.378 0.094 1.510 1.00 89.81 262 ASP A C 1
ATOM 2141 O O . ASP A 1 262 ? -18.836 0.165 0.367 1.00 89.81 262 ASP A O 1
ATOM 2145 N N . PHE A 1 263 ? -19.151 0.190 2.596 1.00 87.12 263 PHE A N 1
ATOM 2146 C CA . PHE A 1 263 ? -20.602 0.383 2.518 1.00 87.12 263 PHE A CA 1
ATOM 2147 C C . PHE A 1 263 ? -21.002 1.786 2.042 1.00 87.12 263 PHE A C 1
ATOM 2149 O O . PHE A 1 263 ? -22.141 1.964 1.610 1.00 87.12 263 PHE A O 1
ATOM 2156 N N . ASP A 1 264 ? -20.100 2.773 2.092 1.00 83.62 264 ASP A N 1
ATOM 2157 C CA . ASP A 1 264 ? -20.364 4.120 1.563 1.00 83.62 264 ASP A CA 1
ATOM 2158 C C . ASP A 1 264 ? -20.331 4.136 0.026 1.00 83.62 264 ASP A C 1
ATOM 2160 O O . ASP A 1 264 ? -21.057 4.884 -0.636 1.00 83.62 264 ASP A O 1
ATOM 2164 N N . LYS A 1 265 ? -19.514 3.251 -0.552 1.00 82.56 265 LYS A N 1
ATOM 2165 C CA . LYS A 1 265 ? -19.328 3.116 -2.002 1.00 82.56 265 LYS A CA 1
ATOM 2166 C C . LYS A 1 265 ? -20.017 1.891 -2.610 1.00 82.56 265 LYS A C 1
ATOM 2168 O O . LYS A 1 265 ? -20.119 1.820 -3.832 1.00 82.56 265 LYS A O 1
ATOM 2173 N N . GLY A 1 266 ? -20.435 0.930 -1.784 1.00 85.75 266 GLY A N 1
ATOM 2174 C CA . GLY A 1 266 ? -21.016 -0.342 -2.219 1.00 85.75 266 GLY A CA 1
ATOM 2175 C C . GLY A 1 266 ? -20.046 -1.192 -3.036 1.00 85.75 266 GLY A C 1
ATOM 2176 O O . GLY A 1 266 ? -20.437 -1.761 -4.054 1.00 85.75 266 GLY A O 1
ATOM 2177 N N . ILE A 1 267 ? -18.776 -1.240 -2.625 1.00 87.31 267 ILE A N 1
ATOM 2178 C CA . ILE A 1 267 ? -17.724 -1.999 -3.313 1.00 87.31 267 ILE A CA 1
ATOM 2179 C C . ILE A 1 267 ? -16.895 -2.829 -2.333 1.00 87.31 267 ILE A C 1
ATOM 2181 O O . ILE A 1 267 ? -16.743 -2.481 -1.161 1.00 87.31 267 ILE A O 1
ATOM 2185 N N . ILE A 1 268 ? -16.312 -3.912 -2.844 1.00 90.44 268 ILE A N 1
ATOM 2186 C CA . ILE A 1 268 ? -15.281 -4.686 -2.150 1.00 90.44 268 ILE A CA 1
ATOM 2187 C C . ILE A 1 268 ? -13.921 -4.062 -2.471 1.00 90.44 268 ILE A C 1
ATOM 2189 O O . ILE A 1 268 ? -13.593 -3.854 -3.639 1.00 90.44 268 ILE A O 1
ATOM 2193 N N . ILE A 1 269 ? -13.129 -3.769 -1.441 1.00 89.25 269 ILE A N 1
ATOM 2194 C CA . ILE A 1 269 ? -11.795 -3.167 -1.562 1.00 89.25 269 ILE A CA 1
ATOM 2195 C C . ILE A 1 269 ? -10.778 -4.060 -0.851 1.00 89.25 269 ILE A C 1
ATOM 2197 O O . ILE A 1 269 ? -11.094 -4.715 0.141 1.00 89.25 269 ILE A O 1
ATOM 2201 N N . THR A 1 270 ? -9.545 -4.080 -1.358 1.00 88.44 270 THR A N 1
ATOM 2202 C CA . THR A 1 270 ? -8.403 -4.719 -0.694 1.00 88.44 270 THR A CA 1
ATOM 2203 C C . THR A 1 270 ? -7.438 -3.647 -0.204 1.00 88.44 270 THR A C 1
ATOM 2205 O O . THR A 1 270 ? -7.030 -2.791 -0.986 1.00 88.44 270 THR A O 1
ATOM 2208 N N . TYR A 1 271 ? -7.049 -3.713 1.067 1.00 83.38 271 TYR A N 1
ATOM 2209 C CA . TYR A 1 271 ? -6.077 -2.804 1.672 1.00 83.38 271 TYR A CA 1
ATOM 2210 C C . TYR A 1 271 ? -4.935 -3.569 2.336 1.00 83.38 271 TYR A C 1
ATOM 2212 O O . TYR A 1 271 ? -5.087 -4.704 2.790 1.00 83.38 271 TYR A O 1
ATOM 2220 N N . ASN A 1 272 ? -3.776 -2.919 2.431 1.00 80.25 272 ASN A N 1
ATOM 2221 C CA . ASN A 1 272 ? -2.710 -3.384 3.304 1.00 80.25 272 ASN A CA 1
ATOM 2222 C C . ASN A 1 272 ? -3.073 -3.027 4.753 1.00 80.25 272 ASN A C 1
ATOM 2224 O O . ASN A 1 272 ? -3.081 -1.850 5.112 1.00 80.25 272 ASN A O 1
ATOM 2228 N N . HIS A 1 273 ? -3.350 -4.039 5.579 1.00 71.56 273 HIS A N 1
ATOM 2229 C CA . HIS A 1 273 ? -3.725 -3.841 6.984 1.00 71.56 273 HIS A CA 1
ATOM 2230 C C . HIS A 1 273 ? -2.669 -3.094 7.811 1.00 71.56 273 HIS A C 1
ATOM 2232 O O . HIS A 1 273 ? -3.001 -2.513 8.832 1.00 71.56 273 HIS A O 1
ATOM 2238 N N . LEU A 1 274 ? -1.408 -3.060 7.363 1.00 72.94 274 LEU A N 1
ATOM 2239 C CA . LEU A 1 274 ? -0.338 -2.325 8.044 1.00 72.94 274 LEU A CA 1
ATOM 2240 C C . LEU A 1 274 ? -0.420 -0.802 7.855 1.00 72.94 274 LEU A C 1
ATOM 2242 O O . LEU A 1 274 ? 0.308 -0.073 8.523 1.00 72.94 274 LEU A O 1
ATOM 2246 N N . GLN A 1 275 ? -1.239 -0.321 6.915 1.00 75.69 275 GLN A N 1
ATOM 2247 C CA . GLN A 1 275 ? -1.300 1.093 6.522 1.00 75.69 275 GLN A CA 1
ATOM 2248 C C . GLN A 1 275 ? -2.672 1.732 6.749 1.00 75.69 275 GLN A C 1
ATOM 2250 O O . GLN A 1 275 ? -2.781 2.956 6.710 1.00 75.69 275 GLN A O 1
ATOM 2255 N N . PHE A 1 276 ? -3.710 0.927 6.964 1.00 82.56 276 PHE A N 1
ATOM 2256 C CA . PHE A 1 276 ? -5.082 1.403 7.066 1.00 82.56 276 PHE A CA 1
ATOM 2257 C C . PHE A 1 276 ? -5.795 0.719 8.221 1.00 82.56 276 PHE A C 1
ATOM 2259 O O . PHE A 1 276 ? -5.672 -0.488 8.411 1.00 82.56 276 PHE A O 1
ATOM 2266 N N . ASP A 1 277 ? -6.593 1.499 8.937 1.00 90.00 277 ASP A N 1
ATOM 2267 C CA . ASP A 1 277 ? -7.553 0.985 9.900 1.00 90.00 277 ASP A CA 1
ATOM 2268 C C . ASP A 1 277 ? -8.918 0.799 9.226 1.00 90.00 277 ASP A C 1
ATOM 2270 O O . ASP A 1 277 ? -9.240 1.443 8.224 1.00 90.00 277 ASP A O 1
ATOM 2274 N N . GLY A 1 278 ? -9.756 -0.057 9.805 1.00 89.75 278 GLY A N 1
ATOM 2275 C CA . GLY A 1 278 ? -11.107 -0.327 9.316 1.00 89.75 278 GLY A CA 1
ATOM 2276 C C . GLY A 1 278 ? -12.083 -0.549 10.460 1.00 89.75 278 GLY A C 1
ATOM 2277 O O . GLY A 1 278 ? -11.692 -0.774 11.607 1.00 89.75 278 GLY A O 1
ATOM 2278 N N . LEU A 1 279 ? -13.372 -0.455 10.152 1.00 92.69 279 LEU A N 1
ATOM 2279 C CA . LEU A 1 279 ? -14.435 -0.784 11.089 1.00 92.69 279 LEU A CA 1
ATOM 2280 C C . LEU A 1 279 ? -14.625 -2.297 11.162 1.00 92.69 279 LEU A C 1
ATOM 2282 O O . LEU A 1 279 ? -14.232 -3.051 10.270 1.00 92.69 279 LEU A O 1
ATOM 2286 N N . ILE A 1 280 ? -15.226 -2.753 12.256 1.00 93.06 280 ILE A N 1
ATOM 2287 C CA . ILE A 1 280 ? -15.335 -4.177 12.556 1.00 93.06 280 ILE A CA 1
ATOM 2288 C C . ILE A 1 280 ? -16.718 -4.476 13.086 1.00 93.06 280 ILE A C 1
ATOM 2290 O O . ILE A 1 280 ? -17.191 -3.821 14.017 1.00 93.06 280 ILE A O 1
ATOM 2294 N N . ARG A 1 281 ? -17.333 -5.502 12.507 1.00 93.19 281 ARG A N 1
ATOM 2295 C CA . ARG A 1 281 ? -18.606 -6.055 12.945 1.00 93.19 281 ARG A CA 1
ATOM 2296 C C . ARG A 1 281 ? -18.446 -7.554 13.094 1.00 93.19 281 ARG A C 1
ATOM 2298 O O . ARG A 1 281 ? -18.039 -8.223 12.150 1.00 93.19 281 ARG A O 1
ATOM 2305 N N . ALA A 1 282 ? -18.750 -8.052 14.282 1.00 95.06 282 ALA A N 1
ATOM 2306 C CA . ALA A 1 282 ? -18.627 -9.465 14.573 1.00 95.06 282 ALA A CA 1
ATOM 2307 C C . ALA A 1 282 ? -19.820 -10.249 14.013 1.00 95.06 282 ALA A C 1
ATOM 2309 O O . ALA A 1 282 ? -20.964 -9.780 14.033 1.00 95.06 282 ALA A O 1
ATOM 2310 N N . VAL A 1 283 ? -19.529 -11.465 13.566 1.00 96.19 283 VAL A N 1
ATOM 2311 C CA . VAL A 1 283 ? -20.507 -12.461 13.136 1.00 96.19 283 VAL A CA 1
ATOM 2312 C C . VAL A 1 283 ? -20.266 -13.761 13.892 1.00 96.19 283 VAL A C 1
ATOM 2314 O O . VAL A 1 283 ? -19.153 -14.043 14.334 1.00 96.19 283 VAL A O 1
ATOM 2317 N N . ARG A 1 284 ? -21.303 -14.577 14.026 1.00 94.69 284 ARG A N 1
ATOM 2318 C CA . ARG A 1 284 ? -21.212 -15.957 14.498 1.00 94.69 284 ARG A CA 1
ATOM 2319 C C . ARG A 1 284 ? -22.171 -16.836 13.705 1.00 94.69 284 ARG A C 1
ATOM 2321 O O . ARG A 1 284 ? -23.151 -16.361 13.130 1.00 94.69 284 ARG A O 1
ATOM 2328 N N . ASN A 1 285 ? -21.926 -18.139 13.739 1.00 91.06 285 ASN A N 1
ATOM 2329 C CA . ASN A 1 285 ? -22.894 -19.103 13.229 1.00 91.06 285 ASN A CA 1
ATOM 2330 C C . ASN A 1 285 ? -24.066 -19.164 14.220 1.00 91.06 285 ASN A C 1
ATOM 2332 O O . ASN A 1 285 ? -23.843 -19.324 15.430 1.00 91.06 285 ASN A O 1
ATOM 2336 N N . SER A 1 286 ? -25.303 -19.003 13.745 1.00 77.81 286 SER A N 1
ATOM 2337 C CA . SER A 1 286 ? -26.468 -19.236 14.597 1.00 77.81 286 SER A CA 1
ATOM 2338 C C . SER A 1 286 ? -26.614 -20.741 14.802 1.00 77.81 286 SER A C 1
ATOM 2340 O O . SER A 1 286 ? -26.682 -21.502 13.837 1.00 77.81 286 SER A O 1
ATOM 2342 N N . LYS A 1 287 ? -26.615 -21.195 16.060 1.00 61.00 287 LYS A N 1
ATOM 2343 C CA . LYS A 1 287 ? -27.044 -22.557 16.384 1.00 61.00 287 LYS A CA 1
ATOM 2344 C C . LYS A 1 287 ? -28.563 -22.542 16.322 1.00 61.00 287 LYS A C 1
ATOM 2346 O O . LYS A 1 287 ? -29.216 -22.350 17.342 1.00 61.00 287 LYS A O 1
ATOM 2351 N N . ILE A 1 288 ? -29.106 -22.650 15.116 1.00 51.38 288 ILE A N 1
ATOM 2352 C CA . ILE A 1 288 ? -30.522 -22.954 14.953 1.00 51.38 288 ILE A CA 1
ATOM 2353 C C . ILE A 1 288 ? -30.663 -24.400 15.438 1.00 51.38 288 ILE A C 1
ATOM 2355 O O . ILE A 1 288 ? -30.182 -25.322 14.781 1.00 51.38 288 ILE A O 1
ATOM 2359 N N . GLY A 1 289 ? -31.162 -24.549 16.666 1.00 38.00 289 GLY A N 1
ATOM 2360 C CA . GLY A 1 289 ? -31.670 -25.813 17.190 1.00 38.00 289 GLY A CA 1
ATOM 2361 C C . GLY A 1 289 ? -33.080 -26.051 16.685 1.00 38.00 289 GLY A C 1
ATOM 2362 O O . GLY A 1 289 ? -33.807 -25.044 16.523 1.00 38.00 289 GLY A O 1
#

Secondary structure (DSSP, 8-state):
-----GGGGG--HHHHHHHHHHHHHHHHHHHHHHHHHHHHHHHHHHHHHHHHHHHHHHHHHHHHHHHHHHHHHHHHHHHHHHHHHHHHHHHHHHHHHHHHHHHHHHHHHHHHHHHHHHHHHHHHHHHHHHHHHHHHHSS-S--PPPP--------HHHHTEEE-TTT-EEEESSPTT-EEETTEEES-PPPB-HHHHHHHHHT--BTTB---BPPPHHHHHTTB-TTSSSBTTHHHHS-TT----EEEEEEE-TTSPEEEEETTTTEEEEE-TTT--BB---EEE----

Foldseek 3Di:
DDPPDPVVVPPDPVVVVVVVVVVVVVVVVVVVVVVVVVVVVVVVVVVVVVVVVVVVVVVVVVVVVVVVVVVVVVVVVVVVVVVVVVVVVVVVVVVVVVVVVVVVVVVVVVVVVVVVVVVVVVVVVVVVVVVVVVVVVVDDDDDDDDDDDPDPDPDCLQQQWDQDPVPQKIWRLDWDQWDQDPSDIHGAFDFAQPVVQQVCQQCDQTSNDRQWGFAAQVRQLQQADPVFAGGPCCVRNPPPPHDQAWEWHPDADPVRWTWTARRHGRDIDTHNSVPGTGITMIMDRNPPD

Organism: NCBI:txid1120928